Protein AF-A0A2V6BPD8-F1 (afdb_monomer)

Radius of gyration: 19.85 Å; Cα contacts (8 Å, |Δi|>4): 174; chains: 1; bounding box: 58×41×56 Å

Structure (mmCIF, N/CA/C/O backbone):
data_AF-A0A2V6BPD8-F1
#
_entry.id   AF-A0A2V6BPD8-F1
#
loop_
_atom_site.group_PDB
_atom_site.id
_atom_site.type_symbol
_atom_site.label_atom_id
_atom_site.label_alt_id
_atom_site.label_comp_id
_atom_site.label_asym_id
_atom_site.label_entity_id
_atom_site.label_seq_id
_atom_site.pdbx_PDB_ins_code
_atom_site.Cartn_x
_atom_site.Cartn_y
_atom_site.Cartn_z
_atom_site.occupancy
_atom_site.B_iso_or_equiv
_atom_site.auth_seq_id
_atom_site.auth_comp_id
_atom_site.auth_asym_id
_atom_site.auth_atom_id
_atom_site.pdbx_PDB_model_num
ATOM 1 N N . MET A 1 1 ? -6.128 -0.182 22.013 1.00 45.22 1 MET A N 1
ATOM 2 C CA . MET A 1 1 ? -4.988 -1.120 21.969 1.00 45.22 1 MET A CA 1
ATOM 3 C C . MET A 1 1 ? -5.072 -1.986 20.719 1.00 45.22 1 MET A C 1
ATOM 5 O O . MET A 1 1 ? -4.432 -1.595 19.762 1.00 45.22 1 MET A O 1
ATOM 9 N N . VAL A 1 2 ? -5.995 -2.956 20.616 1.00 52.62 2 VAL A N 1
ATOM 10 C CA . VAL A 1 2 ? -6.228 -3.883 19.467 1.00 52.62 2 VAL A CA 1
ATOM 11 C C . VAL A 1 2 ? -5.905 -3.366 18.044 1.00 52.62 2 VAL A C 1
ATOM 13 O O . VAL A 1 2 ? -5.361 -4.095 17.221 1.00 52.62 2 VAL A O 1
ATOM 16 N N . PHE A 1 3 ? -6.230 -2.113 17.712 1.00 65.56 3 PHE A N 1
ATOM 17 C CA . PHE A 1 3 ? -6.006 -1.572 16.367 1.00 65.56 3 PHE A CA 1
ATOM 18 C C . PHE A 1 3 ? -4.554 -1.255 16.020 1.00 65.56 3 PHE A C 1
ATOM 20 O O . PHE A 1 3 ? -4.239 -1.242 14.831 1.00 65.56 3 PHE A O 1
ATOM 27 N N . GLY A 1 4 ? -3.699 -0.935 16.992 1.00 78.00 4 GLY A N 1
ATOM 28 C CA . GLY A 1 4 ? -2.353 -0.439 16.701 1.00 78.00 4 GLY A CA 1
ATOM 29 C C . GLY A 1 4 ? -1.509 -1.509 16.016 1.00 78.00 4 GLY A C 1
ATOM 30 O O . GLY A 1 4 ? -1.031 -1.289 14.906 1.00 78.00 4 GLY A O 1
ATOM 31 N N . SER A 1 5 ? -1.454 -2.704 16.609 1.00 79.88 5 SER A N 1
ATOM 32 C CA . SER A 1 5 ? -0.703 -3.845 16.079 1.00 79.88 5 SER A CA 1
ATOM 33 C C . SER A 1 5 ? -1.156 -4.254 14.671 1.00 79.88 5 SER A C 1
ATOM 35 O O . SER A 1 5 ? -0.334 -4.363 13.762 1.00 79.88 5 SER A O 1
ATOM 37 N N . LEU A 1 6 ? -2.466 -4.403 14.448 1.00 82.94 6 LEU A N 1
ATOM 38 C CA . LEU A 1 6 ? -3.032 -4.752 13.139 1.00 82.94 6 LEU A CA 1
ATOM 39 C C . LEU A 1 6 ? -2.809 -3.652 12.091 1.00 82.94 6 LEU A C 1
ATOM 41 O O . LEU A 1 6 ? -2.519 -3.940 10.929 1.00 82.94 6 LEU A O 1
ATOM 45 N N . THR A 1 7 ? -2.910 -2.383 12.498 1.00 85.88 7 THR A N 1
ATOM 46 C CA . THR A 1 7 ? -2.633 -1.237 11.619 1.00 85.88 7 THR A CA 1
ATOM 47 C C . THR A 1 7 ? -1.169 -1.247 11.191 1.00 85.88 7 THR A C 1
ATOM 49 O O . THR A 1 7 ? -0.880 -1.093 10.007 1.00 85.88 7 THR A O 1
ATOM 52 N N . THR A 1 8 ? -0.2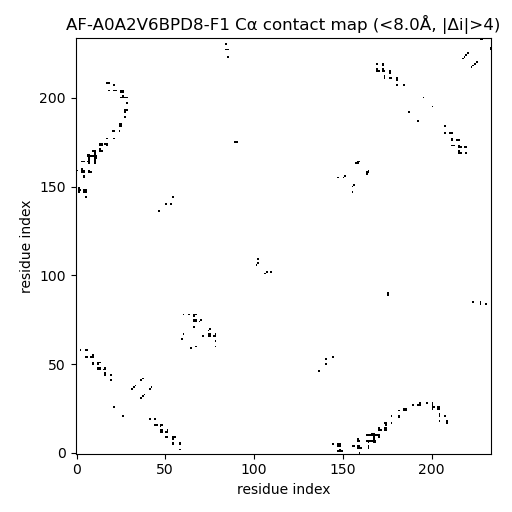45 -1.516 12.109 1.00 86.94 8 THR A N 1
ATOM 53 C CA . THR A 1 8 ? 1.180 -1.658 11.803 1.00 86.94 8 THR A CA 1
ATOM 54 C C . THR A 1 8 ? 1.473 -2.824 10.882 1.00 86.94 8 THR A C 1
ATOM 56 O O . THR A 1 8 ? 2.199 -2.635 9.910 1.00 86.94 8 THR A O 1
ATOM 59 N N . MET A 1 9 ? 0.885 -4.000 11.118 1.00 85.31 9 MET A N 1
ATOM 60 C CA . MET A 1 9 ? 1.081 -5.154 10.234 1.00 85.31 9 MET A CA 1
ATOM 61 C C . MET A 1 9 ? 0.646 -4.852 8.799 1.00 85.31 9 MET A C 1
ATOM 63 O O . MET A 1 9 ? 1.304 -5.280 7.851 1.00 85.31 9 MET A O 1
ATOM 67 N N . ARG A 1 10 ? -0.398 -4.035 8.625 1.00 88.38 10 ARG A N 1
ATOM 68 C CA . ARG A 1 10 ? -0.795 -3.526 7.309 1.00 88.38 10 ARG A CA 1
ATOM 69 C C . ARG A 1 10 ? 0.272 -2.603 6.705 1.00 88.38 10 ARG A C 1
ATOM 71 O O . ARG A 1 10 ? 0.559 -2.706 5.518 1.00 88.38 10 ARG A O 1
ATOM 78 N N . GLY A 1 11 ? 0.873 -1.723 7.506 1.00 87.94 11 GLY A N 1
ATOM 79 C CA . GLY A 1 11 ? 2.000 -0.879 7.084 1.00 87.94 11 GLY A CA 1
ATOM 80 C C . GLY A 1 11 ? 3.223 -1.683 6.651 1.00 87.94 11 GLY A C 1
ATOM 81 O O . GLY A 1 11 ? 3.789 -1.414 5.594 1.00 87.94 11 GLY A O 1
ATOM 82 N N . VAL A 1 12 ? 3.579 -2.712 7.421 1.00 88.94 12 VAL A N 1
ATOM 83 C CA . VAL A 1 12 ? 4.660 -3.650 7.088 1.00 88.94 12 VAL A CA 1
ATOM 84 C C . VAL A 1 12 ? 4.367 -4.359 5.767 1.00 88.94 12 VAL A C 1
ATOM 86 O O . VAL A 1 12 ? 5.226 -4.380 4.890 1.00 88.94 12 VAL A O 1
ATOM 89 N N . ALA A 1 13 ? 3.146 -4.870 5.582 1.00 86.69 13 ALA A N 1
ATOM 90 C CA . ALA A 1 13 ? 2.741 -5.516 4.336 1.00 86.69 13 ALA A CA 1
ATOM 91 C C . ALA A 1 13 ? 2.867 -4.568 3.129 1.00 86.69 13 ALA A C 1
ATOM 93 O O . ALA A 1 13 ? 3.489 -4.928 2.133 1.00 86.69 13 ALA A O 1
ATOM 94 N N . ALA A 1 14 ? 2.371 -3.329 3.236 1.00 87.69 14 ALA A N 1
ATOM 95 C CA . ALA A 1 14 ? 2.472 -2.334 2.164 1.00 87.69 14 ALA A CA 1
ATOM 96 C C . ALA A 1 14 ? 3.928 -1.986 1.803 1.00 87.69 14 ALA A C 1
ATOM 98 O O . ALA A 1 14 ? 4.264 -1.869 0.624 1.00 87.69 14 ALA A O 1
ATOM 99 N N . LEU A 1 15 ? 4.805 -1.851 2.804 1.00 88.88 15 LEU A N 1
ATOM 100 C CA . LEU A 1 15 ? 6.232 -1.608 2.582 1.00 88.88 15 LEU A CA 1
ATOM 101 C C . LEU A 1 15 ? 6.922 -2.792 1.904 1.00 88.88 15 LEU A C 1
ATOM 103 O O . LEU A 1 15 ? 7.731 -2.581 1.007 1.00 88.88 15 LEU A O 1
ATOM 107 N N . LEU A 1 16 ? 6.591 -4.025 2.292 1.00 85.31 16 LEU A N 1
ATOM 108 C CA . LEU A 1 16 ? 7.148 -5.226 1.667 1.00 85.31 16 LEU A CA 1
ATOM 109 C C . LEU A 1 16 ? 6.700 -5.369 0.209 1.00 85.31 16 LEU A C 1
ATOM 111 O O . LEU A 1 16 ? 7.515 -5.716 -0.646 1.00 85.31 16 LEU A O 1
ATOM 115 N N . VAL A 1 17 ? 5.444 -5.029 -0.099 1.00 83.88 17 VAL A N 1
ATOM 116 C CA . VAL A 1 17 ? 4.951 -4.955 -1.482 1.00 83.88 17 VAL A CA 1
ATOM 117 C C . VAL A 1 17 ? 5.743 -3.919 -2.282 1.00 83.88 17 VAL A C 1
ATOM 119 O O . VAL A 1 17 ? 6.266 -4.250 -3.348 1.00 83.88 17 VAL A O 1
ATOM 122 N N . ALA A 1 18 ? 5.886 -2.693 -1.764 1.00 85.25 18 ALA A N 1
ATOM 123 C CA . ALA A 1 18 ? 6.664 -1.643 -2.422 1.00 85.25 18 ALA A CA 1
ATOM 124 C C . ALA A 1 18 ? 8.125 -2.072 -2.640 1.00 85.25 18 ALA A C 1
ATOM 126 O O . ALA A 1 18 ? 8.669 -1.876 -3.727 1.00 85.25 18 ALA A O 1
ATOM 127 N N . PHE A 1 19 ? 8.726 -2.737 -1.651 1.00 85.12 19 PHE A N 1
ATOM 128 C CA . PHE A 1 19 ? 10.086 -3.263 -1.719 1.00 85.12 19 PHE A CA 1
ATOM 129 C C . PHE A 1 19 ? 10.284 -4.267 -2.838 1.00 85.12 19 PHE A C 1
ATOM 131 O O . PHE A 1 19 ? 11.204 -4.118 -3.646 1.00 85.12 19 PHE A O 1
ATOM 138 N N . LEU A 1 20 ? 9.409 -5.268 -2.910 1.00 78.50 20 LEU A N 1
ATOM 139 C CA . LEU A 1 20 ? 9.483 -6.318 -3.918 1.00 78.50 20 LEU A CA 1
ATOM 140 C C . LEU A 1 20 ? 9.402 -5.751 -5.338 1.00 78.50 20 LEU A C 1
ATOM 142 O O . LEU A 1 20 ? 10.168 -6.182 -6.203 1.00 78.50 20 LEU A O 1
ATOM 146 N N . HIS A 1 21 ? 8.540 -4.757 -5.559 1.00 79.88 21 HIS A N 1
ATOM 147 C CA . HIS A 1 21 ? 8.414 -4.109 -6.859 1.00 79.88 21 HIS A CA 1
ATOM 148 C C . HIS A 1 21 ? 9.599 -3.179 -7.166 1.00 79.88 21 HIS A C 1
ATOM 150 O O . HIS A 1 21 ? 10.146 -3.227 -8.270 1.00 79.88 21 HIS A O 1
ATOM 156 N N . LEU A 1 22 ? 10.025 -2.342 -6.208 1.00 78.12 22 LEU A N 1
ATOM 157 C CA . LEU A 1 22 ? 11.117 -1.375 -6.405 1.00 78.12 22 LEU A CA 1
ATOM 158 C C . LEU A 1 22 ? 12.447 -2.074 -6.644 1.00 78.12 22 LEU A C 1
ATOM 160 O O . LEU A 1 22 ? 13.210 -1.634 -7.501 1.00 78.12 22 LEU A O 1
ATOM 164 N N . ARG A 1 23 ? 12.695 -3.203 -5.973 1.00 73.94 23 ARG A N 1
ATOM 165 C CA . ARG A 1 23 ? 13.876 -4.038 -6.210 1.00 73.94 23 ARG A CA 1
ATOM 166 C C . ARG A 1 23 ? 14.031 -4.374 -7.691 1.00 73.94 23 ARG A C 1
ATOM 168 O O . ARG A 1 23 ? 15.088 -4.107 -8.249 1.00 73.94 23 ARG A O 1
ATOM 175 N N . TYR A 1 24 ? 12.969 -4.878 -8.324 1.00 67.88 24 TYR A N 1
ATOM 176 C CA . TYR A 1 24 ? 13.011 -5.349 -9.712 1.00 67.88 24 TYR A CA 1
ATOM 177 C C . TYR A 1 24 ? 13.390 -4.247 -10.717 1.00 67.88 24 TYR A C 1
ATOM 179 O O . TYR A 1 24 ? 13.973 -4.522 -11.761 1.00 67.88 24 TYR A O 1
ATOM 187 N N . ARG A 1 25 ? 13.065 -2.980 -10.420 1.00 68.69 25 ARG A N 1
ATOM 188 C CA . ARG A 1 25 ? 13.322 -1.840 -11.320 1.00 68.69 25 ARG A CA 1
ATOM 189 C C . ARG A 1 25 ? 14.575 -1.036 -10.960 1.00 68.69 25 ARG A C 1
ATOM 191 O O . ARG A 1 25 ? 15.215 -0.467 -11.850 1.00 68.69 25 ARG A O 1
ATOM 198 N N . VAL A 1 26 ? 14.920 -0.962 -9.676 1.00 65.69 26 VAL A N 1
ATOM 199 C CA . VAL A 1 26 ? 16.016 -0.129 -9.155 1.00 65.69 26 VAL A CA 1
ATOM 200 C C . VAL A 1 26 ? 17.328 -0.912 -9.097 1.00 65.69 26 VAL A C 1
ATOM 202 O O . VAL A 1 26 ? 18.361 -0.401 -9.526 1.00 65.69 26 VAL A O 1
ATOM 205 N N . ILE A 1 27 ? 17.289 -2.164 -8.637 1.00 64.12 27 ILE A N 1
ATOM 206 C CA . ILE A 1 27 ? 18.461 -3.036 -8.521 1.00 64.12 27 ILE A CA 1
ATOM 207 C C . ILE A 1 27 ? 18.547 -3.877 -9.795 1.00 64.12 27 ILE A C 1
ATOM 209 O O . ILE A 1 27 ? 18.158 -5.034 -9.829 1.00 64.12 27 ILE A O 1
ATOM 213 N N . GLY A 1 28 ? 19.056 -3.298 -10.881 1.00 54.66 28 GLY A N 1
ATOM 214 C CA . GLY A 1 28 ? 19.367 -4.045 -12.107 1.00 54.66 28 GLY A CA 1
ATOM 215 C C . GLY A 1 28 ? 20.594 -4.960 -11.968 1.00 54.66 28 GLY A C 1
ATOM 216 O O . GLY A 1 28 ? 21.426 -4.971 -12.870 1.00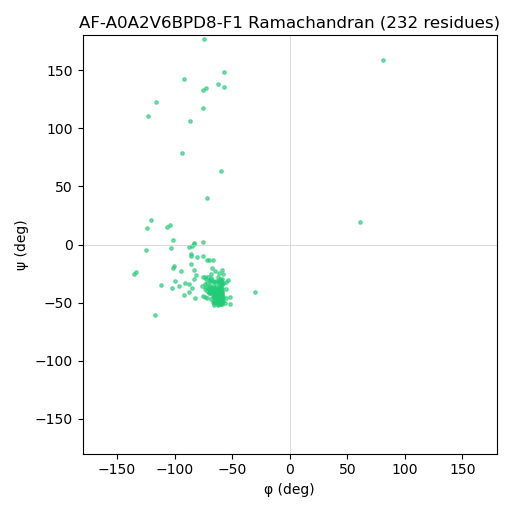 54.66 28 GLY A O 1
ATOM 217 N N . VAL A 1 29 ? 20.772 -5.651 -10.831 1.00 52.22 29 VAL A N 1
ATOM 218 C CA . VAL A 1 29 ? 22.019 -6.353 -10.475 1.00 52.22 29 VAL A CA 1
ATOM 219 C C . VAL A 1 29 ? 21.756 -7.847 -10.203 1.00 52.22 29 VAL A C 1
ATOM 221 O O . VAL A 1 29 ? 21.177 -8.180 -9.167 1.00 52.22 29 VAL A O 1
ATOM 224 N N . PRO A 1 30 ? 22.224 -8.765 -11.073 1.00 51.97 30 PRO A N 1
ATOM 225 C CA . PRO A 1 30 ? 21.941 -10.202 -10.975 1.00 51.97 30 PRO A CA 1
ATOM 226 C C . PRO A 1 30 ? 22.393 -10.865 -9.661 1.00 51.97 30 PRO A C 1
ATOM 228 O O . PRO A 1 30 ? 21.693 -11.718 -9.128 1.00 51.97 30 PRO A O 1
ATOM 231 N N . LEU A 1 31 ? 23.541 -10.467 -9.096 1.00 50.38 31 LEU A N 1
ATOM 232 C CA . LEU A 1 31 ? 24.141 -11.132 -7.925 1.00 50.38 31 LEU A CA 1
ATOM 233 C C . LEU A 1 31 ? 23.332 -10.969 -6.625 1.00 50.38 31 LEU A C 1
ATOM 235 O O . LEU A 1 31 ? 23.245 -11.910 -5.838 1.00 50.38 31 LEU A O 1
ATOM 239 N N . PHE A 1 32 ? 22.713 -9.804 -6.402 1.00 50.66 32 PHE A N 1
ATOM 240 C CA . PHE A 1 32 ? 21.854 -9.575 -5.231 1.00 50.66 32 PHE A CA 1
ATOM 241 C C . PHE A 1 32 ? 20.508 -10.305 -5.366 1.00 50.66 32 PHE A C 1
ATOM 243 O O . PHE A 1 32 ? 19.974 -10.827 -4.384 1.00 50.66 32 PHE A O 1
ATOM 250 N N . ASP A 1 33 ? 19.996 -10.402 -6.597 1.00 53.31 33 ASP A N 1
ATOM 251 C CA . ASP A 1 33 ? 18.778 -11.143 -6.916 1.00 53.31 33 ASP A CA 1
ATOM 252 C C . ASP A 1 33 ? 18.954 -12.664 -6.778 1.00 53.31 33 ASP A C 1
ATOM 254 O O . ASP A 1 33 ? 18.028 -13.331 -6.310 1.00 53.31 33 ASP A O 1
ATOM 258 N N . LEU A 1 34 ? 20.134 -13.208 -7.100 1.00 52.78 34 LEU A N 1
ATOM 259 C CA . LEU A 1 34 ? 20.389 -14.653 -7.107 1.00 52.78 34 LEU A CA 1
ATOM 260 C C . LEU A 1 34 ? 20.463 -15.304 -5.712 1.00 52.78 34 LEU A C 1
ATOM 262 O O . LEU A 1 34 ? 19.949 -16.408 -5.550 1.00 52.78 34 LEU A O 1
ATOM 266 N N . TYR A 1 35 ? 21.083 -14.673 -4.702 1.00 49.22 35 TYR A N 1
ATOM 267 C CA . TYR A 1 35 ? 21.478 -15.411 -3.482 1.00 49.22 35 TYR A CA 1
ATOM 268 C C . TYR A 1 35 ? 20.567 -15.214 -2.255 1.00 49.22 35 TYR A C 1
ATOM 270 O O . TYR A 1 35 ? 20.321 -16.167 -1.521 1.00 49.22 35 TYR A O 1
ATOM 278 N N . ILE A 1 36 ? 20.028 -14.010 -2.012 1.00 49.50 36 ILE A N 1
ATOM 279 C CA . ILE A 1 36 ? 19.243 -13.728 -0.786 1.00 49.50 36 ILE A CA 1
ATOM 280 C C . ILE A 1 36 ? 17.729 -13.863 -1.023 1.00 49.50 36 ILE A C 1
ATOM 282 O O . ILE A 1 36 ? 17.001 -14.330 -0.145 1.00 49.50 36 ILE A O 1
ATOM 286 N N . PHE A 1 37 ? 17.237 -13.490 -2.212 1.00 49.53 37 PHE A N 1
ATOM 287 C CA . PHE A 1 37 ? 15.797 -13.328 -2.449 1.00 49.53 37 PHE A CA 1
ATOM 288 C C . PHE A 1 37 ? 15.172 -14.357 -3.396 1.00 49.53 37 PHE A C 1
ATOM 290 O O . PHE A 1 37 ? 14.047 -14.773 -3.106 1.00 49.53 37 PHE A O 1
ATOM 297 N N . GLN A 1 38 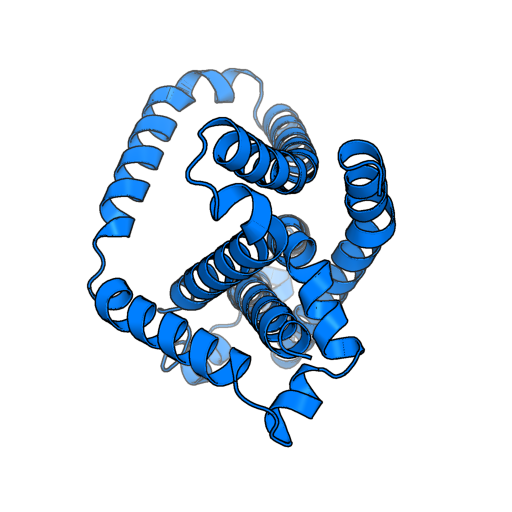? 15.856 -14.841 -4.445 1.00 50.31 38 GLN A N 1
ATOM 298 C CA . GLN A 1 38 ? 15.316 -15.929 -5.282 1.00 50.31 38 GLN A CA 1
ATOM 299 C C . GLN A 1 38 ? 15.044 -17.220 -4.491 1.00 50.31 38 GLN A C 1
ATOM 301 O O . GLN A 1 38 ? 14.066 -17.908 -4.770 1.00 50.31 38 GLN A O 1
ATOM 306 N N . PHE A 1 39 ? 15.823 -17.499 -3.442 1.00 45.41 39 PHE A N 1
ATOM 307 C CA . PHE A 1 39 ? 15.684 -18.730 -2.659 1.00 45.41 39 PHE A CA 1
ATOM 308 C C . PHE A 1 39 ? 14.605 -18.705 -1.559 1.00 45.41 39 PHE A C 1
ATOM 310 O O . PHE A 1 39 ? 14.175 -19.777 -1.136 1.00 45.41 39 PHE A O 1
ATOM 317 N N . ARG A 1 40 ? 14.154 -17.540 -1.053 1.00 50.78 40 ARG A N 1
ATOM 318 C CA . ARG A 1 40 ? 13.261 -17.495 0.139 1.00 50.78 40 ARG A CA 1
ATOM 319 C C . ARG A 1 40 ? 12.049 -16.557 0.066 1.00 50.78 40 ARG A C 1
ATOM 321 O O . ARG A 1 40 ? 11.063 -16.838 0.739 1.00 50.78 40 ARG A O 1
ATOM 328 N N . PHE A 1 41 ? 12.077 -15.486 -0.734 1.00 49.94 41 PHE A N 1
ATOM 329 C CA . PHE A 1 41 ? 11.016 -14.455 -0.729 1.00 49.94 41 PHE A CA 1
ATOM 330 C C . PHE A 1 41 ? 10.516 -14.033 -2.126 1.00 49.94 41 PHE A C 1
ATOM 332 O O . PHE A 1 41 ? 9.389 -13.561 -2.252 1.00 49.94 41 PHE A O 1
ATOM 339 N N . GLY A 1 42 ? 11.317 -14.208 -3.183 1.00 50.94 42 GLY A N 1
ATOM 340 C CA . GLY A 1 42 ? 11.119 -13.564 -4.488 1.00 50.94 42 GLY A CA 1
ATOM 341 C C . GLY A 1 42 ? 9.917 -14.049 -5.303 1.00 50.94 42 GLY A C 1
ATOM 342 O O . GLY A 1 42 ? 9.247 -13.225 -5.915 1.00 50.94 42 GLY A O 1
ATOM 343 N N . ASN A 1 43 ? 9.589 -15.345 -5.269 1.00 56.12 43 ASN A N 1
ATOM 344 C CA . ASN A 1 43 ? 8.467 -15.902 -6.048 1.00 56.12 43 ASN A CA 1
ATOM 345 C C . ASN A 1 43 ? 7.109 -15.832 -5.335 1.00 56.12 43 ASN A C 1
ATOM 347 O O . ASN A 1 43 ? 6.101 -16.247 -5.897 1.00 56.12 43 ASN A O 1
ATOM 351 N N . ARG A 1 44 ? 7.062 -15.335 -4.093 1.00 67.19 44 ARG A N 1
ATOM 352 C CA . ARG A 1 44 ? 5.845 -15.319 -3.261 1.00 67.19 44 ARG A CA 1
ATOM 353 C C . ARG A 1 44 ? 5.423 -13.914 -2.844 1.00 67.19 44 ARG A C 1
ATOM 355 O O . ARG A 1 44 ? 4.704 -13.746 -1.866 1.00 67.19 44 ARG A O 1
ATOM 362 N N . GLY A 1 45 ? 5.877 -12.897 -3.577 1.00 64.44 45 GLY A N 1
ATOM 363 C CA . GLY A 1 45 ? 5.565 -11.501 -3.276 1.00 64.44 45 GLY A CA 1
ATOM 364 C C . GLY A 1 45 ? 4.066 -11.183 -3.247 1.00 64.44 45 GLY A C 1
ATOM 365 O O . GLY A 1 45 ? 3.661 -10.281 -2.518 1.00 64.44 45 GLY A O 1
ATOM 366 N N . TYR A 1 46 ? 3.253 -11.962 -3.969 1.00 71.06 46 TYR A N 1
ATOM 367 C CA . TYR A 1 46 ? 1.794 -11.846 -3.980 1.00 71.06 46 TYR A CA 1
ATOM 368 C C . TYR A 1 46 ? 1.163 -12.093 -2.599 1.00 71.06 46 TYR A C 1
ATOM 370 O O . TYR A 1 46 ? 0.260 -11.357 -2.225 1.00 71.06 46 TYR A O 1
ATOM 378 N N . LEU A 1 47 ? 1.726 -12.979 -1.764 1.00 74.62 47 LEU A N 1
ATOM 379 C CA . LEU A 1 47 ? 1.189 -13.251 -0.421 1.00 74.62 47 LEU A CA 1
ATOM 380 C C . LEU A 1 47 ? 1.167 -11.998 0.471 1.00 74.62 47 LEU A C 1
ATOM 382 O O . LEU A 1 47 ? 0.290 -11.846 1.316 1.00 74.62 47 LEU A O 1
ATOM 386 N N . TRP A 1 48 ? 2.115 -11.071 0.287 1.00 79.38 48 TRP A N 1
ATOM 387 C CA . TRP A 1 48 ? 2.127 -9.797 1.020 1.00 79.38 48 TRP A CA 1
ATOM 388 C C . TRP A 1 48 ? 1.036 -8.835 0.542 1.00 79.38 48 TRP A C 1
ATOM 390 O O . TRP A 1 48 ? 0.533 -8.041 1.340 1.00 79.38 48 TRP A O 1
ATOM 400 N N . VAL A 1 49 ? 0.652 -8.925 -0.733 1.00 78.31 49 VAL A N 1
ATOM 401 C CA . VAL A 1 49 ? -0.482 -8.193 -1.308 1.00 78.31 49 VAL A CA 1
ATOM 402 C C . V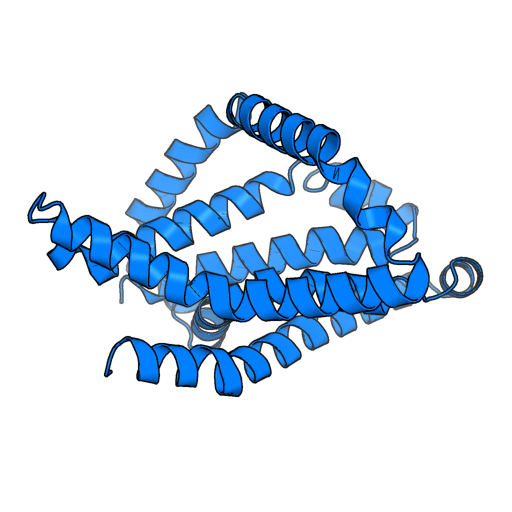AL A 1 49 ? -1.786 -8.738 -0.724 1.00 78.31 49 VAL A C 1
ATOM 404 O O . VAL A 1 49 ? -2.593 -7.963 -0.207 1.00 78.31 49 VAL A O 1
ATOM 407 N N . ASP A 1 50 ? -1.947 -10.062 -0.690 1.00 78.56 50 ASP A N 1
ATOM 408 C CA . ASP A 1 50 ? -3.127 -10.713 -0.109 1.00 78.56 50 ASP A CA 1
ATOM 409 C C . ASP A 1 50 ? -3.254 -10.392 1.381 1.00 78.56 50 ASP A C 1
ATOM 411 O O . ASP A 1 50 ? -4.314 -9.985 1.858 1.00 78.56 50 ASP A O 1
ATOM 415 N N . PHE A 1 51 ? -2.142 -10.457 2.118 1.00 79.88 51 PHE A N 1
ATOM 416 C CA . PHE A 1 51 ? -2.104 -10.094 3.532 1.00 79.88 51 PHE A CA 1
ATOM 417 C C . PHE A 1 51 ? -2.519 -8.641 3.782 1.00 79.88 51 PHE A C 1
ATOM 419 O O . PHE A 1 51 ? -3.304 -8.355 4.692 1.00 79.88 51 PHE A O 1
ATOM 426 N N . PHE A 1 52 ? -2.014 -7.716 2.959 1.00 84.31 52 PHE A N 1
ATOM 427 C CA . PHE A 1 52 ? -2.377 -6.305 3.020 1.00 84.31 52 PHE A CA 1
ATOM 428 C C . PHE A 1 52 ? -3.885 -6.102 2.809 1.00 84.31 52 PHE A C 1
ATOM 430 O O . PHE A 1 52 ? -4.514 -5.342 3.558 1.00 84.31 52 PHE A O 1
ATOM 437 N N . PHE A 1 53 ? -4.482 -6.796 1.836 1.00 80.94 53 PHE A N 1
ATOM 438 C CA . PHE A 1 53 ? -5.914 -6.703 1.556 1.00 80.94 53 PHE A CA 1
ATOM 439 C C . PHE A 1 53 ? -6.780 -7.342 2.645 1.00 80.94 53 PHE A C 1
ATOM 441 O O . PHE A 1 53 ? -7.772 -6.726 3.047 1.00 80.94 53 PHE A O 1
ATOM 448 N N . ILE A 1 54 ? -6.388 -8.499 3.189 1.00 81.38 54 ILE A N 1
ATOM 449 C CA . ILE A 1 54 ? -7.092 -9.159 4.301 1.00 81.38 54 ILE A CA 1
ATOM 450 C C . ILE A 1 54 ? -7.122 -8.236 5.530 1.00 81.38 54 ILE A C 1
ATOM 452 O O . ILE A 1 54 ? -8.196 -7.968 6.075 1.00 81.38 54 ILE A O 1
ATOM 456 N N . LEU A 1 55 ? -5.974 -7.674 5.933 1.00 82.75 55 LEU A N 1
ATOM 457 C CA . LEU A 1 55 ? -5.896 -6.747 7.071 1.00 82.75 55 LEU A CA 1
ATOM 458 C C . LEU A 1 55 ? -6.696 -5.462 6.835 1.00 82.75 55 LEU A C 1
ATOM 460 O O . LEU A 1 55 ? -7.394 -4.982 7.730 1.00 82.75 55 LEU A O 1
ATOM 464 N N . SER A 1 56 ? -6.615 -4.900 5.628 1.00 81.19 56 SER A N 1
ATOM 465 C CA . SER A 1 56 ? -7.372 -3.700 5.261 1.00 81.19 56 SER A CA 1
ATOM 466 C C . SER A 1 56 ? -8.879 -3.943 5.306 1.00 81.19 56 SER A C 1
ATOM 468 O O . SER A 1 56 ? -9.613 -3.114 5.848 1.00 81.19 56 SER A O 1
ATOM 470 N N . GLY A 1 57 ? -9.331 -5.086 4.785 1.00 74.69 57 GLY A N 1
ATOM 471 C CA . GLY A 1 57 ? -10.725 -5.517 4.825 1.00 74.69 57 GLY A CA 1
ATOM 472 C C . GLY A 1 57 ? -11.223 -5.743 6.251 1.00 74.69 57 GLY A C 1
ATOM 473 O O . GLY A 1 57 ? -12.282 -5.222 6.602 1.00 74.69 57 GLY A O 1
ATOM 474 N N . PHE A 1 58 ? -10.439 -6.438 7.080 1.00 79.44 58 PHE A N 1
ATOM 475 C CA . PHE A 1 58 ? -10.764 -6.721 8.479 1.00 79.44 58 PHE A CA 1
ATOM 476 C C . PHE A 1 58 ? -10.883 -5.446 9.324 1.00 79.44 58 PHE A C 1
ATOM 478 O O . PHE A 1 58 ? -11.901 -5.235 9.979 1.00 79.44 58 PHE A O 1
ATOM 485 N N . ILE A 1 59 ? -9.884 -4.553 9.276 1.00 77.19 59 ILE A N 1
ATOM 486 C CA . ILE A 1 59 ? -9.897 -3.301 10.058 1.00 77.19 59 ILE A CA 1
ATOM 487 C C . ILE A 1 59 ? -11.101 -2.437 9.672 1.00 77.19 59 ILE A C 1
ATOM 489 O O . ILE A 1 59 ? -11.715 -1.812 10.538 1.00 77.19 59 ILE A O 1
ATOM 493 N N . LEU A 1 60 ? -11.442 -2.397 8.382 1.00 70.44 60 LEU A N 1
ATOM 494 C CA . LEU A 1 60 ? -12.608 -1.671 7.893 1.00 70.44 60 LEU A CA 1
ATOM 495 C C . LEU A 1 60 ? -13.905 -2.304 8.411 1.00 70.44 60 LEU A C 1
ATOM 497 O O . LEU A 1 60 ? -14.746 -1.599 8.961 1.00 70.44 60 LEU A O 1
ATOM 501 N N . ALA A 1 61 ? -14.055 -3.623 8.262 1.00 69.75 61 ALA A N 1
ATOM 502 C CA . ALA A 1 61 ? -15.245 -4.352 8.698 1.00 69.75 61 ALA A CA 1
ATOM 503 C C . ALA A 1 61 ? -15.475 -4.214 10.205 1.00 69.75 61 ALA A C 1
ATOM 505 O O . ALA A 1 61 ? -16.607 -4.037 10.630 1.00 69.75 61 ALA A O 1
ATOM 506 N N . TYR A 1 62 ? -14.406 -4.213 11.000 1.00 74.38 62 TYR A N 1
ATOM 507 C CA . TYR A 1 62 ? -14.491 -4.029 12.443 1.00 74.38 62 TYR A CA 1
ATOM 508 C C . TYR A 1 62 ? -14.844 -2.581 12.830 1.00 74.38 62 TYR A C 1
ATOM 510 O O . TYR A 1 62 ? -15.726 -2.364 13.655 1.00 74.38 62 TYR A O 1
ATOM 518 N N . ARG A 1 63 ? -14.204 -1.562 12.225 1.00 70.25 63 ARG A N 1
ATOM 519 C CA . ARG A 1 63 ? -14.495 -0.141 12.538 1.00 70.25 63 ARG A CA 1
ATOM 520 C C . ARG A 1 63 ? -15.904 0.287 12.141 1.00 70.25 63 ARG A C 1
ATOM 522 O O . ARG A 1 63 ? -16.478 1.153 12.791 1.00 70.25 63 ARG A O 1
ATOM 529 N N . TYR A 1 64 ? -16.436 -0.303 11.078 1.00 63.97 64 TYR A N 1
ATOM 530 C CA . TYR A 1 64 ? -17.792 -0.051 10.597 1.00 63.97 64 TYR A CA 1
ATOM 531 C C . TYR A 1 64 ? -18.745 -1.199 10.947 1.00 63.97 64 TYR A C 1
ATOM 533 O O . TYR A 1 64 ? -19.841 -1.294 10.399 1.00 63.97 64 TYR A O 1
ATOM 541 N N . GLY A 1 65 ? -18.335 -2.047 11.896 1.00 58.00 65 GLY A N 1
ATOM 542 C CA . GLY A 1 65 ? -19.035 -3.256 12.307 1.00 58.00 65 GLY A CA 1
ATOM 543 C C . GLY A 1 65 ? -20.420 -2.990 12.874 1.00 58.00 65 GLY A C 1
ATOM 544 O O . GLY A 1 65 ? -21.313 -3.770 12.592 1.00 58.00 65 GLY A O 1
ATOM 545 N N . ASP A 1 66 ? -20.659 -1.861 13.544 1.00 56.34 66 ASP A N 1
ATOM 546 C CA . ASP A 1 66 ? -22.008 -1.491 14.010 1.00 56.34 66 ASP A CA 1
ATOM 547 C C . ASP A 1 66 ? -23.004 -1.237 12.864 1.00 56.34 66 ASP A C 1
ATOM 549 O O . ASP A 1 66 ? -24.215 -1.369 13.048 1.00 56.34 66 ASP A O 1
ATOM 553 N N . ALA A 1 67 ? -22.515 -0.910 11.661 1.00 52.97 67 ALA A N 1
ATOM 554 C CA . ALA A 1 67 ? -23.345 -0.827 10.461 1.00 52.97 67 ALA A CA 1
ATOM 555 C C . ALA A 1 67 ? -23.598 -2.209 9.826 1.00 52.97 67 ALA A C 1
ATOM 557 O O . ALA A 1 67 ? -24.620 -2.387 9.170 1.00 52.97 67 ALA A O 1
ATOM 558 N N . CYS A 1 68 ? -22.696 -3.178 10.025 1.00 45.94 68 CYS A N 1
ATOM 559 C CA . CYS A 1 68 ? -22.805 -4.549 9.507 1.00 45.94 68 CYS A CA 1
ATOM 560 C C . CYS A 1 68 ? -23.440 -5.549 10.497 1.00 45.94 68 CYS A C 1
ATOM 562 O O . CYS A 1 68 ? -23.952 -6.577 10.062 1.00 45.94 68 CYS A O 1
ATOM 564 N N . SER A 1 69 ? -23.408 -5.276 11.807 1.00 53.69 69 SER A N 1
ATOM 565 C CA . SER A 1 69 ? -23.920 -6.146 12.882 1.00 53.69 69 SER A CA 1
ATOM 566 C C . SER A 1 69 ? -25.441 -6.254 12.851 1.00 53.69 69 SER A C 1
ATOM 568 O O . SER A 1 69 ? -26.017 -7.285 13.187 1.00 53.69 69 SER A O 1
ATOM 570 N N . LYS A 1 70 ? -26.097 -5.209 12.351 1.00 53.69 70 LYS A N 1
ATOM 571 C CA . LYS A 1 70 ? -27.446 -5.290 11.809 1.00 53.69 70 LYS A CA 1
ATOM 572 C C . LYS A 1 70 ? -27.263 -5.692 10.351 1.00 53.69 70 LYS A C 1
ATOM 574 O O . LYS A 1 70 ? -26.820 -4.850 9.580 1.00 53.69 70 LYS A O 1
ATOM 579 N N . LEU A 1 71 ? -27.566 -6.937 9.974 1.00 54.12 71 LEU A N 1
ATOM 580 C CA . LEU A 1 71 ? -27.596 -7.444 8.587 1.00 54.12 71 LEU A CA 1
ATOM 581 C C . LEU A 1 71 ? -28.609 -6.659 7.725 1.00 54.12 71 LEU A C 1
ATOM 583 O O . LEU A 1 71 ? -29.627 -7.176 7.280 1.00 54.12 71 LEU A O 1
ATOM 587 N N . ASN A 1 72 ? -28.378 -5.366 7.546 1.00 59.16 72 ASN A N 1
ATOM 588 C CA . ASN A 1 72 ? -29.282 -4.419 6.937 1.00 59.16 72 ASN A CA 1
ATOM 589 C C . ASN A 1 72 ? -28.598 -3.907 5.670 1.00 59.16 72 ASN A C 1
ATOM 591 O O . ASN A 1 72 ? -27.491 -3.368 5.726 1.00 59.16 72 ASN A O 1
ATOM 595 N N . LEU A 1 73 ? -29.253 -4.069 4.519 1.00 60.97 73 LEU A N 1
ATOM 596 C CA . LEU A 1 73 ? -28.700 -3.753 3.192 1.00 60.97 73 LEU A CA 1
ATOM 597 C C . LEU A 1 73 ? -28.157 -2.313 3.096 1.00 60.97 73 LEU A C 1
ATOM 599 O O . LEU A 1 73 ? -27.166 -2.062 2.413 1.00 60.97 73 LEU A O 1
ATOM 603 N N . ARG A 1 74 ? -28.747 -1.369 3.845 1.00 65.19 74 ARG A N 1
ATOM 604 C CA . ARG A 1 74 ? -28.261 0.019 3.953 1.00 65.19 74 ARG A CA 1
ATOM 605 C C . ARG A 1 74 ? -26.919 0.154 4.678 1.00 65.19 74 ARG A C 1
ATOM 607 O O . ARG A 1 74 ? -26.097 0.968 4.269 1.00 65.19 74 ARG A O 1
ATOM 614 N N . GLY A 1 75 ? -26.692 -0.621 5.736 1.00 60.06 75 GLY A N 1
ATOM 615 C CA . GLY A 1 75 ? -25.433 -0.609 6.484 1.00 60.06 75 GLY A CA 1
ATOM 616 C C . GLY A 1 75 ? -24.285 -1.203 5.671 1.00 60.06 75 GLY A C 1
ATOM 617 O O . GLY A 1 75 ? -23.202 -0.621 5.608 1.00 60.06 75 GLY A O 1
ATOM 618 N N . TYR A 1 76 ? -24.570 -2.279 4.931 1.00 60.16 76 TYR A N 1
ATOM 619 C CA . TYR A 1 76 ? -23.649 -2.840 3.944 1.00 60.16 76 TYR A CA 1
ATOM 620 C C . TYR A 1 76 ? -23.335 -1.846 2.811 1.00 60.16 76 TYR A C 1
ATOM 622 O O . TYR A 1 76 ? -22.172 -1.653 2.462 1.00 60.16 76 TYR A O 1
ATOM 630 N N . GLY A 1 77 ? -24.345 -1.142 2.283 1.00 61.38 77 GLY A N 1
ATOM 631 C CA . GLY A 1 77 ? -24.146 -0.096 1.273 1.00 61.38 77 GLY A CA 1
ATOM 632 C C . GLY A 1 77 ? -23.255 1.049 1.765 1.00 61.38 77 GLY A C 1
ATOM 633 O O . GLY A 1 77 ? -22.338 1.467 1.061 1.00 61.38 77 GLY A O 1
ATOM 634 N N . HIS A 1 78 ? -23.453 1.507 3.003 1.00 64.81 78 HIS A N 1
ATOM 635 C CA . HIS A 1 78 ? -22.604 2.524 3.629 1.00 64.81 78 HIS A CA 1
ATOM 636 C C . HIS A 1 78 ? -21.156 2.040 3.833 1.00 64.81 78 HIS A C 1
ATOM 638 O O . HIS A 1 78 ? -20.206 2.787 3.591 1.00 64.81 78 HIS A O 1
ATOM 644 N N . PHE A 1 79 ? -20.971 0.771 4.208 1.00 56.84 79 PHE A N 1
ATOM 645 C CA . PHE A 1 79 ? -19.655 0.139 4.309 1.00 56.84 79 PHE A CA 1
ATOM 646 C C . PHE A 1 79 ? -18.919 0.089 2.960 1.00 56.84 79 PHE A C 1
ATOM 648 O O . PHE A 1 79 ? -17.746 0.465 2.871 1.00 56.84 79 PHE A O 1
ATOM 655 N N . VAL A 1 80 ? -19.609 -0.332 1.895 1.00 62.88 80 VAL A N 1
ATOM 656 C CA . VAL A 1 80 ? -19.057 -0.333 0.532 1.00 62.88 80 VAL A CA 1
ATOM 657 C C . VAL A 1 80 ? -18.737 1.096 0.085 1.00 62.88 80 VAL A C 1
ATOM 659 O O . VAL A 1 80 ? -17.661 1.332 -0.463 1.00 62.88 80 VAL A O 1
ATOM 662 N N . TRP A 1 81 ? -19.605 2.067 0.389 1.00 62.25 81 TRP A N 1
ATOM 663 C CA . TRP A 1 81 ? -19.400 3.474 0.042 1.00 62.25 81 TRP A CA 1
ATOM 664 C C . TRP A 1 81 ? -18.145 4.068 0.681 1.00 62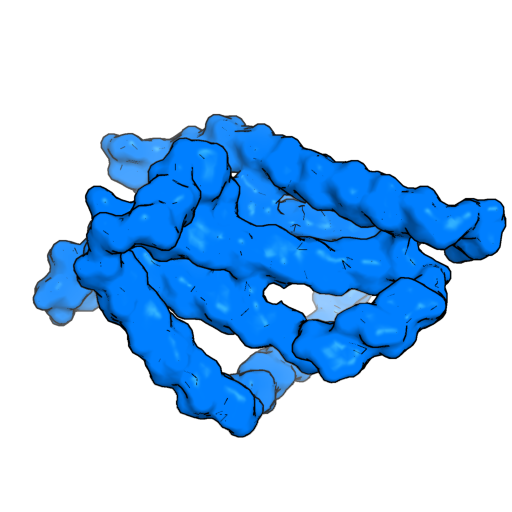.25 81 TRP A C 1
ATOM 666 O O . TRP A 1 81 ? -17.379 4.740 0.004 1.00 62.25 81 TRP A O 1
ATOM 676 N N . GLN A 1 82 ? -17.863 3.777 1.950 1.00 60.19 82 GLN A N 1
ATOM 677 C CA . GLN A 1 82 ? -16.632 4.249 2.593 1.00 60.19 82 GLN A CA 1
ATOM 678 C C . GLN A 1 82 ? -15.373 3.598 2.021 1.00 60.19 82 GLN A C 1
ATOM 680 O O . GLN A 1 82 ? -14.309 4.219 1.974 1.00 60.19 82 GLN A O 1
ATOM 685 N N . ARG A 1 83 ? -15.490 2.357 1.543 1.00 62.25 83 ARG A N 1
ATOM 686 C CA . ARG A 1 83 ? -14.413 1.676 0.827 1.00 62.25 83 ARG A CA 1
ATOM 687 C C . ARG A 1 83 ? -14.147 2.360 -0.519 1.00 62.25 83 ARG A C 1
ATOM 689 O O . ARG A 1 83 ? -12.996 2.658 -0.826 1.00 62.25 83 ARG A O 1
ATOM 696 N N . VAL A 1 84 ? -15.199 2.688 -1.271 1.00 61.66 84 VAL A N 1
ATOM 697 C CA . VAL A 1 84 ? -15.116 3.459 -2.524 1.00 61.66 84 VAL A CA 1
ATOM 698 C C . VAL A 1 84 ? -14.550 4.856 -2.263 1.00 61.66 84 VAL A C 1
ATOM 700 O O . VAL A 1 84 ? -13.563 5.224 -2.883 1.00 61.66 84 VAL A O 1
ATOM 703 N N . ALA A 1 85 ? -15.079 5.587 -1.284 1.00 65.38 85 ALA A N 1
ATOM 704 C CA . ALA A 1 85 ? -14.647 6.932 -0.904 1.00 65.38 85 ALA A CA 1
ATOM 705 C C . ALA A 1 85 ? -13.171 7.010 -0.495 1.00 65.38 85 ALA A C 1
ATOM 707 O O . ALA A 1 85 ? -12.536 8.042 -0.683 1.00 65.38 85 ALA A O 1
ATOM 708 N N . ARG A 1 86 ? -12.611 5.928 0.054 1.00 57.50 86 ARG A N 1
ATOM 709 C CA . ARG A 1 86 ? -11.191 5.859 0.403 1.00 57.50 86 ARG A CA 1
ATOM 710 C C . ARG A 1 86 ? -10.306 5.438 -0.774 1.00 57.50 86 ARG A C 1
ATOM 712 O O . ARG A 1 86 ? -9.203 5.955 -0.910 1.00 57.50 86 ARG A O 1
ATOM 719 N N . ILE A 1 87 ? -10.777 4.516 -1.617 1.00 59.75 87 ILE A N 1
ATOM 720 C CA . ILE A 1 87 ? -9.998 3.942 -2.728 1.00 59.75 87 ILE A CA 1
ATOM 721 C C . ILE A 1 87 ? -10.013 4.851 -3.964 1.00 59.75 87 ILE A C 1
ATOM 723 O O . ILE A 1 87 ? -8.973 5.081 -4.583 1.00 59.75 87 ILE A O 1
ATOM 727 N N . TRP A 1 88 ? -11.184 5.361 -4.338 1.00 59.84 88 TRP A N 1
ATOM 728 C CA . TRP A 1 88 ? -11.409 6.025 -5.619 1.00 59.84 88 TRP A CA 1
ATOM 729 C C . TRP A 1 88 ? -10.738 7.386 -5.780 1.00 59.84 88 TRP A C 1
ATOM 731 O O . TRP A 1 88 ? -10.244 7.612 -6.876 1.00 59.84 88 TRP A O 1
ATOM 741 N N . PRO A 1 89 ? -10.633 8.283 -4.780 1.00 70.69 89 PRO A N 1
ATOM 742 C CA . PRO A 1 89 ? -10.038 9.599 -5.021 1.00 70.69 89 PRO A CA 1
ATOM 743 C C . PRO A 1 89 ? -8.599 9.498 -5.533 1.00 70.69 89 PRO A C 1
ATOM 745 O O . PRO A 1 89 ? -8.243 10.114 -6.534 1.00 70.69 89 PRO A O 1
ATOM 748 N N . LEU A 1 90 ? -7.786 8.649 -4.897 1.00 63.00 90 LEU A N 1
ATOM 749 C CA . LEU A 1 90 ? -6.396 8.450 -5.301 1.00 63.00 90 LEU A CA 1
ATOM 750 C C . LEU A 1 90 ? -6.278 7.588 -6.570 1.00 63.00 90 LEU A C 1
ATOM 752 O O . LEU A 1 90 ? -5.424 7.866 -7.412 1.00 63.00 90 LEU A O 1
ATOM 756 N N . ASN A 1 91 ? -7.151 6.589 -6.754 1.00 60.31 91 ASN A N 1
ATOM 757 C CA . ASN A 1 91 ? -7.188 5.801 -7.993 1.00 60.31 91 ASN A CA 1
ATOM 758 C C . ASN A 1 91 ? -7.575 6.656 -9.204 1.00 60.31 91 ASN A C 1
ATOM 760 O O . ASN A 1 91 ? -6.935 6.562 -10.240 1.00 60.31 91 ASN A O 1
ATOM 764 N N . VAL A 1 92 ? -8.559 7.544 -9.075 1.00 69.69 92 VAL A N 1
ATOM 765 C CA . VAL A 1 92 ? -8.964 8.459 -10.148 1.00 69.69 92 VAL A CA 1
ATOM 766 C C . VAL A 1 92 ? -7.810 9.386 -10.510 1.00 69.69 92 VAL A C 1
ATOM 768 O O . VAL A 1 92 ? -7.483 9.506 -11.684 1.00 69.69 92 VAL A O 1
ATOM 771 N N . VAL A 1 93 ? -7.133 9.984 -9.526 1.00 70.69 93 VAL A N 1
ATOM 772 C CA . VAL A 1 93 ? -5.976 10.855 -9.791 1.00 70.69 93 VAL A CA 1
ATOM 773 C C . VAL A 1 93 ? -4.852 10.093 -10.500 1.00 70.69 93 VAL A C 1
ATOM 775 O O . VAL A 1 93 ? -4.335 10.563 -11.509 1.00 70.69 93 VAL A O 1
ATOM 778 N N . THR A 1 94 ? -4.487 8.905 -10.014 1.00 61.91 94 THR A N 1
ATOM 779 C CA . THR A 1 94 ? -3.401 8.106 -10.612 1.00 61.91 94 THR A CA 1
ATOM 780 C C . THR A 1 94 ? -3.752 7.588 -12.007 1.00 61.91 94 THR A C 1
ATOM 782 O O . THR A 1 94 ? -2.910 7.650 -12.902 1.00 61.91 94 THR A O 1
ATOM 785 N N . VAL A 1 95 ? -4.995 7.158 -12.231 1.00 64.44 95 VAL A N 1
ATOM 786 C CA . VAL A 1 95 ? -5.494 6.740 -13.548 1.00 64.44 95 VAL A CA 1
ATOM 787 C C . VAL A 1 95 ? -5.546 7.918 -14.516 1.00 64.44 95 VAL A C 1
ATOM 789 O O . VAL A 1 95 ? -5.113 7.772 -15.652 1.00 64.44 95 VAL A O 1
ATOM 792 N N . LEU A 1 96 ? -5.996 9.101 -14.089 1.00 70.44 96 LEU A N 1
ATOM 793 C CA . LEU A 1 96 ? -5.991 10.298 -14.936 1.00 70.44 96 LEU A CA 1
ATOM 794 C C . LEU A 1 96 ? -4.568 10.693 -15.340 1.00 70.44 96 LEU A C 1
ATOM 796 O O . LEU A 1 96 ? -4.321 10.948 -16.516 1.00 70.44 96 LEU A O 1
ATOM 800 N N . ILE A 1 97 ? -3.619 10.674 -14.399 1.00 73.75 97 ILE A N 1
ATOM 801 C CA . ILE A 1 97 ? -2.198 10.912 -14.692 1.00 73.75 97 ILE A CA 1
ATOM 802 C C . ILE A 1 97 ? -1.682 9.878 -15.704 1.00 73.75 97 ILE A C 1
ATOM 804 O O . ILE A 1 97 ? -1.035 10.250 -16.684 1.00 73.75 97 ILE A O 1
ATOM 808 N N . ALA A 1 98 ? -2.001 8.596 -15.507 1.00 64.56 98 ALA A N 1
ATOM 809 C CA . ALA A 1 98 ? -1.602 7.528 -16.417 1.00 64.56 98 ALA A CA 1
ATOM 810 C C . ALA A 1 98 ? -2.216 7.692 -17.818 1.00 64.56 98 ALA A C 1
ATOM 812 O O . ALA A 1 98 ? -1.504 7.552 -18.806 1.00 64.56 98 ALA A O 1
ATOM 813 N N . ILE A 1 99 ? -3.502 8.040 -17.922 1.00 64.31 99 ILE A N 1
ATOM 814 C CA . ILE A 1 99 ? -4.200 8.269 -19.197 1.00 64.31 99 ILE A CA 1
ATOM 815 C C . ILE A 1 99 ? -3.609 9.474 -19.929 1.00 64.31 99 ILE A C 1
ATOM 817 O O . ILE A 1 99 ? -3.351 9.387 -21.126 1.00 64.31 99 ILE A O 1
ATOM 821 N N . ILE A 1 100 ? -3.350 10.582 -19.232 1.00 76.88 100 ILE A N 1
ATOM 822 C CA . ILE A 1 100 ? -2.738 11.781 -19.823 1.00 76.88 100 ILE A CA 1
ATOM 823 C C . ILE A 1 100 ? -1.326 11.463 -20.328 1.00 76.88 100 ILE A C 1
ATOM 825 O O . ILE A 1 100 ? -0.964 11.836 -21.445 1.00 76.88 100 ILE A O 1
ATOM 829 N N . TYR A 1 101 ? -0.534 10.725 -19.548 1.00 75.50 101 TYR A N 1
ATOM 830 C CA . TYR A 1 101 ? 0.800 10.284 -19.952 1.00 75.50 101 TYR A CA 1
ATOM 831 C C . TYR A 1 101 ? 0.767 9.334 -21.161 1.00 75.50 101 TYR A C 1
ATOM 833 O O . TYR A 1 101 ? 1.500 9.521 -22.128 1.00 75.50 101 TYR A O 1
ATOM 841 N N . LEU A 1 102 ? -0.099 8.320 -21.140 1.00 62.62 102 LEU A N 1
ATOM 842 C CA . LEU A 1 102 ? -0.201 7.343 -22.225 1.00 62.62 102 LEU A CA 1
ATOM 843 C C . LEU A 1 102 ? -0.781 7.972 -23.496 1.00 62.62 102 LEU A C 1
ATOM 845 O O . LEU A 1 102 ? -0.274 7.722 -24.586 1.00 62.62 102 LEU A O 1
ATOM 849 N N . GLY A 1 103 ? -1.789 8.832 -23.360 1.00 66.69 103 GLY A N 1
ATOM 850 C CA . GLY A 1 103 ? -2.399 9.560 -24.469 1.00 66.69 103 GLY A CA 1
ATOM 851 C C . GLY A 1 103 ? -1.440 10.560 -25.114 1.00 66.69 103 GLY A C 1
ATOM 852 O O . GLY A 1 103 ? -1.382 10.632 -26.340 1.00 66.69 103 GLY A O 1
ATOM 853 N N . SER A 1 104 ? -0.635 11.270 -24.315 1.00 74.75 104 SER A N 1
ATOM 854 C CA . SER A 1 104 ? 0.402 12.176 -24.838 1.00 74.75 104 SER A CA 1
ATOM 855 C C . SER A 1 104 ? 1.558 11.440 -25.519 1.00 74.75 104 SER A C 1
ATOM 857 O O . SER A 1 104 ? 2.127 11.966 -26.471 1.00 74.75 104 SER A O 1
ATOM 859 N N . LYS A 1 105 ? 1.888 10.220 -25.077 1.00 69.31 105 LYS A N 1
ATOM 860 C CA . LYS A 1 105 ? 3.005 9.433 -25.622 1.00 69.31 105 LYS A CA 1
ATOM 861 C C . LYS A 1 105 ? 2.633 8.561 -26.828 1.00 69.31 105 LYS A C 1
ATOM 863 O O . LYS A 1 105 ? 3.476 8.366 -27.699 1.00 69.31 105 LYS A O 1
ATOM 868 N N . TYR A 1 106 ? 1.410 8.027 -26.882 1.00 70.25 106 TYR A N 1
ATOM 869 C CA . TYR A 1 106 ? 1.006 7.004 -27.863 1.00 70.25 106 TYR A CA 1
ATOM 870 C C . TYR A 1 106 ? -0.239 7.361 -28.700 1.00 70.25 106 TYR A C 1
ATOM 872 O O . TYR A 1 106 ? -0.571 6.623 -29.627 1.00 70.25 106 TYR A O 1
ATOM 880 N N . GLY A 1 107 ? -0.906 8.491 -28.428 1.00 66.31 107 GLY A N 1
ATOM 881 C CA . GLY A 1 107 ? -2.063 8.977 -29.191 1.00 66.31 107 GLY A CA 1
ATOM 882 C C . GLY A 1 107 ? -3.409 8.323 -28.827 1.00 66.31 107 GLY A C 1
ATOM 883 O O . GLY A 1 107 ? -3.482 7.223 -28.281 1.00 66.31 107 GLY A O 1
ATOM 884 N N . ALA A 1 108 ? -4.515 9.007 -29.147 1.00 60.12 108 ALA A N 1
ATOM 885 C CA . ALA A 1 108 ? -5.883 8.636 -28.741 1.00 60.12 108 ALA A CA 1
ATOM 886 C C . ALA A 1 108 ? -6.420 7.327 -29.363 1.00 60.12 108 ALA A C 1
ATOM 888 O O . ALA A 1 108 ? -7.425 6.780 -28.911 1.00 60.12 108 ALA A O 1
ATOM 889 N N . SER A 1 109 ? -5.750 6.800 -30.390 1.00 58.91 109 SER A N 1
ATOM 890 C CA . SER A 1 109 ? -6.101 5.548 -31.069 1.00 58.91 109 SER A CA 1
ATOM 891 C C . SER A 1 109 ? -5.747 4.284 -30.267 1.00 58.91 109 SER A C 1
ATOM 893 O O . SER A 1 109 ? -6.215 3.202 -30.631 1.00 58.91 109 SER A O 1
ATOM 895 N N . TYR A 1 110 ? -4.989 4.409 -29.169 1.00 57.88 110 TYR A N 1
ATOM 896 C CA . TYR A 1 110 ? -4.604 3.301 -28.282 1.00 57.88 110 TYR A CA 1
ATOM 897 C C . TYR A 1 110 ? -5.777 2.796 -27.409 1.00 57.88 110 TYR A C 1
ATOM 899 O O . TYR A 1 110 ? -5.943 1.591 -27.254 1.00 57.88 110 TYR A O 1
ATOM 907 N N . LEU A 1 111 ? -6.666 3.691 -26.948 1.00 55.59 111 LEU A N 1
ATOM 908 C CA . LEU A 1 111 ? -7.790 3.381 -26.036 1.00 55.59 111 LEU A CA 1
ATOM 909 C C . LEU A 1 111 ? -8.937 2.558 -26.666 1.00 55.59 111 LEU A C 1
ATOM 911 O O . LEU A 1 111 ? -9.817 2.063 -25.965 1.00 55.59 111 LEU A O 1
ATOM 915 N N . ARG A 1 112 ? -8.985 2.422 -28.000 1.00 56.78 112 ARG A N 1
ATOM 916 C CA . ARG A 1 112 ? -10.116 1.786 -28.711 1.00 56.78 112 ARG A CA 1
ATOM 917 C C . ARG A 1 112 ? -10.004 0.254 -28.805 1.00 56.78 112 ARG A C 1
ATOM 919 O O . ARG A 1 112 ? -10.950 -0.390 -29.246 1.00 56.78 112 ARG A O 1
ATOM 926 N N . ARG A 1 113 ? -8.867 -0.343 -28.417 1.00 54.78 113 ARG A N 1
ATOM 927 C CA . ARG A 1 113 ? -8.609 -1.801 -28.504 1.00 54.78 113 ARG A CA 1
ATOM 928 C C . ARG A 1 113 ? -8.773 -2.558 -27.169 1.0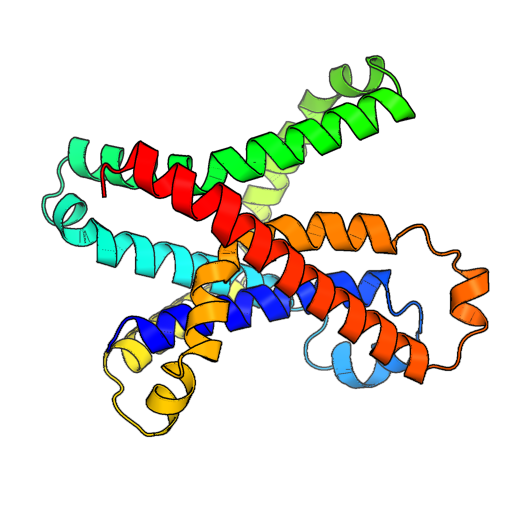0 54.78 113 ARG A C 1
ATOM 930 O O . ARG A 1 113 ? -8.585 -3.772 -27.137 1.00 54.78 113 ARG A O 1
ATOM 937 N N . ASP A 1 114 ? -9.195 -1.885 -26.097 1.00 58.09 114 ASP A N 1
ATOM 938 C CA . ASP A 1 114 ? -9.094 -2.387 -24.713 1.00 58.09 114 ASP A CA 1
ATOM 939 C C . ASP A 1 114 ? -10.206 -3.347 -24.241 1.00 58.09 114 ASP A C 1
ATOM 941 O O . ASP A 1 114 ? -10.148 -3.852 -23.122 1.00 58.09 114 ASP A O 1
ATOM 945 N N . ALA A 1 115 ? -11.190 -3.690 -25.079 1.00 51.12 115 ALA A N 1
ATOM 946 C CA . ALA A 1 115 ? -12.250 -4.634 -24.693 1.00 51.12 115 ALA A CA 1
ATOM 947 C C . ALA A 1 115 ? -11.730 -6.073 -24.493 1.00 51.12 115 ALA A C 1
ATOM 949 O O . ALA A 1 115 ? -12.132 -6.771 -23.563 1.00 51.12 115 ALA A O 1
ATOM 950 N N . ILE A 1 116 ? -10.787 -6.503 -25.338 1.00 54.50 116 ILE A N 1
ATOM 951 C CA . ILE A 1 116 ? -10.152 -7.826 -25.236 1.00 54.50 116 IL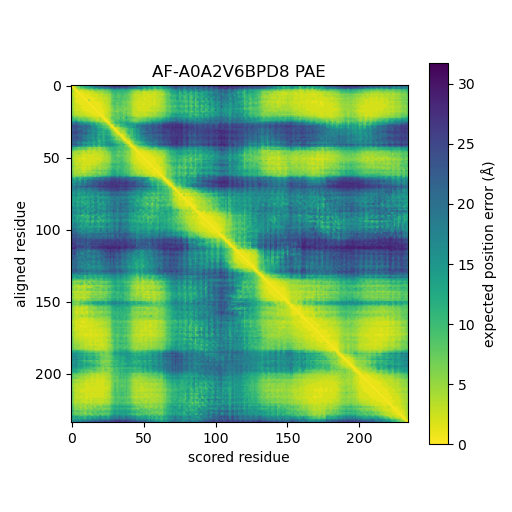E A CA 1
ATOM 952 C C . ILE A 1 116 ? -9.173 -7.848 -24.054 1.00 54.50 116 ILE A C 1
ATOM 954 O O . ILE A 1 116 ? -9.131 -8.825 -23.311 1.00 54.50 116 ILE A O 1
ATOM 958 N N . ALA A 1 117 ? -8.446 -6.750 -23.820 1.00 52.44 117 ALA A N 1
ATOM 959 C CA . ALA A 1 117 ? -7.570 -6.603 -22.660 1.00 52.44 117 ALA A CA 1
ATOM 960 C C . ALA A 1 117 ? -8.357 -6.646 -21.338 1.00 52.44 117 ALA A C 1
ATOM 962 O O . ALA A 1 117 ? -7.928 -7.315 -20.401 1.00 52.44 117 ALA A O 1
ATOM 963 N N . ALA A 1 118 ? -9.536 -6.017 -21.279 1.00 50.94 118 ALA A N 1
ATOM 964 C CA . ALA A 1 118 ? -10.426 -6.069 -20.121 1.00 50.94 118 ALA A CA 1
ATOM 965 C C . ALA A 1 118 ? -10.994 -7.480 -19.872 1.00 50.94 118 ALA A C 1
ATOM 967 O O . ALA A 1 118 ? -11.011 -7.941 -18.733 1.00 50.94 118 ALA A O 1
ATOM 968 N N . ALA A 1 119 ? -11.397 -8.204 -20.924 1.00 51.50 119 ALA A N 1
ATOM 969 C CA . ALA A 1 119 ? -11.869 -9.586 -20.803 1.00 51.50 119 ALA A CA 1
ATOM 970 C C . ALA A 1 119 ? -10.753 -10.546 -20.345 1.00 51.50 119 ALA A C 1
ATOM 972 O O . ALA A 1 119 ? -10.975 -11.386 -19.473 1.00 51.50 119 ALA A O 1
ATOM 973 N N . ILE A 1 120 ? -9.536 -10.378 -20.877 1.00 51.75 120 ILE A N 1
ATOM 974 C CA . ILE A 1 120 ? -8.346 -11.125 -20.447 1.00 51.75 120 ILE A CA 1
ATOM 975 C C . ILE A 1 120 ? -7.992 -10.779 -18.995 1.00 51.75 120 ILE A C 1
ATOM 977 O O . ILE A 1 120 ? -7.696 -11.677 -18.213 1.00 51.75 120 ILE A O 1
ATOM 981 N N . PHE A 1 121 ? -8.085 -9.509 -18.597 1.00 51.16 121 PHE A N 1
ATOM 982 C CA . PHE A 1 121 ? -7.875 -9.072 -17.216 1.00 51.16 121 PHE A CA 1
ATOM 983 C C . PHE A 1 121 ? -8.869 -9.730 -16.245 1.00 51.16 121 PHE A C 1
ATOM 985 O O . PHE A 1 121 ? -8.458 -10.261 -15.213 1.00 51.16 121 PHE A O 1
ATOM 992 N N . CYS A 1 122 ? -10.157 -9.782 -16.599 1.00 48.28 122 CYS A N 1
ATOM 993 C CA . CYS A 1 122 ? -11.173 -10.491 -15.817 1.00 48.28 122 CYS A CA 1
ATOM 994 C C 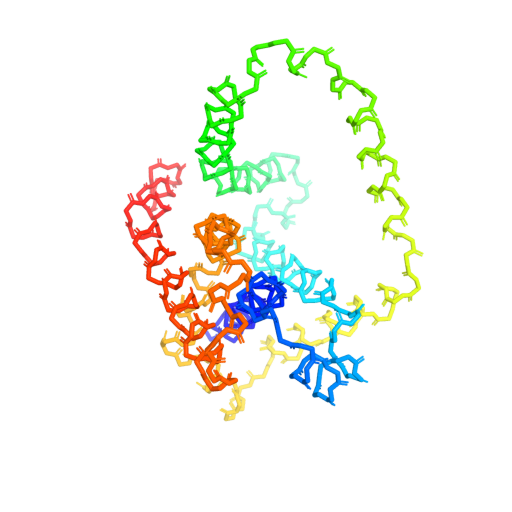. CYS A 1 122 ? -10.903 -12.004 -15.740 1.00 48.28 122 CYS A C 1
ATOM 996 O O . CYS A 1 122 ? -11.039 -12.589 -14.669 1.00 48.28 122 CYS A O 1
ATOM 998 N N . ALA A 1 123 ? -10.478 -12.637 -16.838 1.00 51.28 123 ALA A N 1
ATOM 999 C CA . ALA A 1 123 ? -10.141 -14.061 -16.858 1.00 51.28 123 ALA A CA 1
ATOM 1000 C C . ALA A 1 123 ? -8.902 -14.383 -16.001 1.00 51.28 123 ALA A C 1
ATOM 1002 O O . ALA A 1 123 ? -8.915 -15.353 -15.245 1.00 51.28 123 ALA A O 1
ATOM 1003 N N . ILE A 1 124 ? -7.863 -13.541 -16.052 1.00 50.81 124 ILE A N 1
ATOM 1004 C CA . ILE A 1 124 ? -6.676 -13.646 -15.190 1.00 50.81 124 ILE A CA 1
ATOM 1005 C C . ILE A 1 124 ? -7.084 -13.531 -13.718 1.00 50.81 124 ILE A C 1
ATOM 1007 O O . ILE A 1 124 ? -6.644 -14.337 -12.905 1.00 50.81 124 ILE A O 1
ATOM 1011 N N . PHE A 1 125 ? -7.967 -12.588 -13.378 1.00 47.66 125 PHE A N 1
ATOM 1012 C CA . PHE A 1 125 ? -8.462 -12.407 -12.011 1.00 47.66 125 PHE A CA 1
ATOM 1013 C C . PHE A 1 125 ? -9.189 -13.657 -11.478 1.00 47.66 125 PHE A C 1
ATOM 1015 O O . PHE A 1 125 ? -8.956 -14.079 -10.345 1.00 47.66 125 PHE A O 1
ATOM 1022 N N . VAL A 1 126 ? -10.006 -14.308 -12.316 1.00 49.59 126 VAL A N 1
ATOM 1023 C CA . VAL A 1 126 ? -10.685 -15.570 -11.972 1.00 49.59 126 VAL A CA 1
ATOM 1024 C C . VAL A 1 126 ? -9.677 -16.699 -11.754 1.00 49.59 126 VAL A C 1
ATOM 1026 O O . VAL A 1 126 ? -9.784 -17.412 -10.763 1.00 49.59 126 VAL A O 1
ATOM 1029 N N . VAL A 1 127 ? -8.668 -16.838 -12.619 1.00 50.69 127 VAL A N 1
ATOM 1030 C CA . VAL A 1 127 ? -7.630 -17.882 -12.495 1.00 50.69 127 VAL A CA 1
ATOM 1031 C C . VAL A 1 127 ? -6.746 -17.670 -11.260 1.00 50.69 127 VAL A C 1
ATOM 1033 O O . VAL A 1 127 ? -6.420 -18.636 -10.573 1.00 50.69 127 VAL A O 1
ATOM 1036 N N . PHE A 1 128 ? -6.414 -16.420 -10.926 1.00 47.19 128 PHE A N 1
ATOM 1037 C CA . PHE A 1 128 ? -5.653 -16.080 -9.718 1.00 47.19 128 PHE A CA 1
ATOM 1038 C C . PHE A 1 128 ? -6.371 -16.473 -8.422 1.00 47.19 128 PHE A C 1
ATOM 1040 O O . PHE A 1 128 ? -5.710 -16.725 -7.425 1.00 47.19 128 PHE A O 1
ATOM 1047 N N . THR A 1 129 ? -7.701 -16.590 -8.437 1.00 49.81 129 THR A N 1
ATOM 1048 C CA . THR A 1 129 ? -8.492 -16.931 -7.242 1.00 49.81 129 THR A CA 1
ATOM 1049 C C . THR A 1 129 ? -8.326 -18.404 -6.810 1.00 49.81 129 THR A C 1
ATOM 1051 O O . THR A 1 129 ? -8.716 -18.766 -5.704 1.00 49.81 129 THR A O 1
ATOM 1054 N N . TYR A 1 130 ? -7.744 -19.269 -7.654 1.00 46.44 130 TYR A N 1
ATOM 1055 C CA . TYR A 1 130 ? -7.683 -20.724 -7.431 1.00 46.44 130 TYR A CA 1
ATOM 1056 C C . TYR A 1 130 ? -6.299 -21.261 -7.031 1.00 46.44 130 TYR A C 1
ATOM 1058 O O . TYR A 1 130 ? -6.070 -22.472 -7.108 1.00 46.44 130 TYR A O 1
ATOM 1066 N N . THR A 1 131 ? -5.344 -20.418 -6.621 1.00 49.72 131 THR A N 1
ATOM 1067 C CA . THR A 1 131 ? -4.012 -20.935 -6.272 1.00 49.72 131 THR A CA 1
ATOM 1068 C C . THR A 1 131 ? -4.024 -21.696 -4.938 1.00 49.72 131 THR A C 1
ATOM 1070 O O . THR A 1 131 ? -4.574 -21.246 -3.936 1.00 49.72 131 THR A O 1
ATOM 1073 N N . THR A 1 132 ? -3.383 -22.872 -4.892 1.00 52.53 132 THR A N 1
ATOM 1074 C CA . THR A 1 132 ? -3.337 -23.753 -3.703 1.00 52.53 132 THR A CA 1
ATOM 1075 C C . THR A 1 132 ? -2.724 -23.076 -2.468 1.00 52.53 132 THR A C 1
ATOM 1077 O O . THR A 1 132 ? -2.966 -23.499 -1.339 1.00 52.53 132 THR A O 1
ATOM 1080 N N . TYR A 1 133 ? -1.919 -22.026 -2.659 1.00 56.22 133 TYR A N 1
ATOM 1081 C CA . TYR A 1 133 ? -1.273 -21.294 -1.570 1.00 56.22 133 TYR A CA 1
ATOM 1082 C C . TYR A 1 133 ? -2.258 -20.439 -0.766 1.00 56.22 133 TYR A C 1
ATOM 1084 O O . TYR A 1 133 ? -2.115 -20.355 0.457 1.00 56.22 133 TYR A O 1
ATOM 1092 N N . ASP A 1 134 ? -3.295 -19.898 -1.409 1.00 57.75 134 ASP A N 1
ATOM 1093 C CA . ASP A 1 134 ? -4.308 -19.064 -0.753 1.00 57.75 134 ASP A CA 1
ATOM 1094 C C . ASP A 1 134 ? -5.126 -19.872 0.261 1.00 57.75 134 ASP A C 1
ATOM 1096 O O . ASP A 1 134 ? -5.476 -19.371 1.331 1.00 57.75 134 ASP A O 1
ATOM 1100 N N . PHE A 1 135 ? -5.328 -21.166 -0.014 1.00 60.31 135 PHE A N 1
ATOM 1101 C CA . PHE A 1 135 ? -6.066 -22.079 0.861 1.00 60.31 135 PHE A CA 1
ATOM 1102 C C . PHE A 1 135 ? -5.431 -22.225 2.253 1.00 60.31 135 PHE A C 1
ATOM 1104 O O . PHE A 1 135 ? -6.143 -22.288 3.253 1.00 60.31 135 PHE A O 1
ATOM 1111 N N . TYR A 1 136 ? -4.097 -22.240 2.341 1.00 64.25 136 TYR A N 1
ATOM 1112 C CA . TYR A 1 136 ? -3.378 -22.320 3.620 1.00 64.25 136 TYR A CA 1
ATOM 1113 C C . TYR A 1 136 ? -3.066 -20.942 4.202 1.00 64.25 136 TYR A C 1
ATOM 1115 O O . TYR A 1 136 ? -3.037 -20.767 5.422 1.00 64.25 136 TYR A O 1
ATOM 1123 N N . PHE A 1 137 ? -2.825 -19.954 3.339 1.00 65.62 137 PHE A N 1
ATOM 1124 C CA . PHE A 1 137 ? -2.446 -18.616 3.764 1.00 65.62 137 PHE A CA 1
ATOM 1125 C C . PHE A 1 137 ? -3.596 -17.879 4.454 1.00 65.62 137 PHE A C 1
ATOM 1127 O O . PHE A 1 137 ? -3.384 -17.254 5.494 1.00 65.62 137 PHE A O 1
ATOM 1134 N N . VAL A 1 138 ? -4.820 -17.989 3.929 1.00 66.69 138 VAL A N 1
ATOM 1135 C CA . VAL A 1 138 ? -5.990 -17.281 4.468 1.00 66.69 138 VAL A CA 1
ATOM 1136 C C . VAL A 1 138 ? -6.303 -17.686 5.921 1.00 66.69 138 VAL A C 1
ATOM 1138 O O . VAL A 1 138 ? -6.420 -16.785 6.757 1.00 66.69 138 VAL A O 1
ATOM 1141 N N . PRO A 1 139 ? -6.363 -18.983 6.297 1.00 67.44 139 PRO A N 1
ATOM 1142 C CA . PRO A 1 139 ? -6.541 -19.389 7.694 1.00 67.44 139 PRO A CA 1
ATOM 1143 C C . PRO A 1 139 ? -5.414 -18.918 8.618 1.00 67.44 139 PRO A C 1
ATOM 1145 O O . PRO A 1 139 ? -5.678 -18.510 9.748 1.00 67.44 139 PRO A O 1
ATOM 1148 N N . LEU A 1 140 ? -4.162 -18.928 8.148 1.00 67.94 140 LEU A N 1
ATOM 1149 C CA . LEU A 1 140 ? -3.017 -18.453 8.930 1.00 67.94 140 LEU A CA 1
ATOM 1150 C C . LEU A 1 140 ? -3.061 -16.937 9.144 1.00 67.94 140 LEU A C 1
ATOM 1152 O O . LEU A 1 140 ? -2.811 -16.467 10.254 1.00 67.94 140 LEU A O 1
ATOM 1156 N N . ALA A 1 141 ? -3.424 -16.169 8.115 1.00 67.88 141 ALA A N 1
ATOM 1157 C CA . ALA A 1 141 ? -3.635 -14.731 8.223 1.00 67.88 141 ALA A CA 1
ATOM 1158 C C . ALA A 1 141 ? -4.786 -14.412 9.190 1.00 67.88 141 ALA A C 1
ATOM 1160 O O . ALA A 1 141 ? -4.640 -13.537 10.044 1.00 67.88 141 ALA A O 1
ATOM 1161 N N . ALA A 1 142 ? -5.896 -15.154 9.117 1.00 68.19 142 ALA A N 1
ATOM 1162 C CA . ALA A 1 142 ? -7.016 -15.024 10.048 1.00 68.19 142 ALA A CA 1
ATOM 1163 C C . ALA A 1 142 ? -6.613 -15.368 11.493 1.00 68.19 142 ALA A C 1
ATOM 1165 O O . ALA A 1 142 ? -6.928 -14.617 12.417 1.00 68.19 142 ALA A O 1
ATOM 1166 N N . GLY A 1 143 ? -5.859 -16.454 11.689 1.00 67.38 143 GLY A N 1
ATOM 1167 C CA . GLY A 1 143 ? -5.314 -16.844 12.989 1.00 67.38 143 GLY A CA 1
ATOM 1168 C C . GLY A 1 143 ? -4.377 -15.782 13.565 1.00 67.38 143 GLY A C 1
ATOM 1169 O O . GLY A 1 143 ? -4.516 -15.402 14.724 1.00 67.38 143 GLY A O 1
ATOM 1170 N N . LEU A 1 144 ? -3.485 -15.221 12.745 1.00 73.81 144 LEU A N 1
ATOM 1171 C CA . LEU A 1 144 ? -2.598 -14.130 13.149 1.00 73.81 144 LEU A CA 1
ATOM 1172 C C . LEU A 1 144 ? -3.382 -12.873 13.547 1.00 73.81 144 LEU A C 1
ATOM 1174 O O . LEU A 1 144 ? -3.049 -12.244 14.551 1.00 73.81 144 LEU A O 1
ATOM 1178 N N . ILE A 1 145 ? -4.429 -12.518 12.797 1.00 74.38 145 ILE A N 1
ATOM 1179 C CA . ILE A 1 145 ? -5.322 -11.404 13.142 1.00 74.38 145 ILE A CA 1
ATOM 1180 C C . ILE A 1 145 ? -5.969 -11.643 14.505 1.00 74.38 145 ILE A C 1
ATOM 1182 O O . ILE A 1 145 ? -5.939 -10.750 15.351 1.00 74.38 145 ILE A O 1
ATOM 1186 N N . LEU A 1 146 ? -6.500 -12.845 14.745 1.00 71.12 146 LEU A N 1
ATOM 1187 C CA . LEU A 1 146 ? -7.116 -13.206 16.019 1.00 71.12 146 LEU A CA 1
ATOM 1188 C C . LEU A 1 146 ? -6.101 -13.134 17.167 1.00 71.12 146 LEU A C 1
ATOM 1190 O O . LEU A 1 146 ? -6.356 -12.464 18.167 1.00 71.12 146 LEU A O 1
ATOM 1194 N N . CYS A 1 147 ? -4.923 -13.736 17.007 1.00 68.50 147 CYS A N 1
ATOM 1195 C CA . CYS A 1 147 ? -3.861 -13.690 18.008 1.00 68.50 147 CYS A CA 1
ATOM 1196 C C . CYS A 1 147 ? -3.442 -12.251 18.324 1.00 68.50 147 CYS A C 1
ATOM 1198 O O . CYS A 1 147 ? -3.393 -11.877 19.491 1.00 68.50 147 CYS A O 1
ATOM 1200 N N . LEU A 1 148 ? -3.189 -11.420 17.308 1.00 73.00 148 LEU A N 1
ATOM 1201 C CA . LEU A 1 148 ? -2.804 -10.018 17.503 1.00 73.00 148 LEU A CA 1
ATOM 1202 C C . LEU A 1 148 ? -3.935 -9.161 18.068 1.00 73.00 148 LEU A C 1
ATOM 1204 O O . LEU A 1 148 ? -3.651 -8.159 18.723 1.00 73.00 148 LEU A O 1
ATOM 1208 N N . SER A 1 149 ? -5.192 -9.550 17.842 1.00 71.19 149 SER A N 1
ATOM 1209 C CA . SER A 1 149 ? -6.339 -8.861 18.428 1.00 71.19 149 SER A CA 1
ATOM 1210 C C . SER A 1 149 ? -6.466 -9.095 19.936 1.00 71.19 149 SER A C 1
ATOM 1212 O O . SER A 1 149 ? -6.957 -8.225 20.653 1.00 71.19 149 SER A O 1
ATOM 1214 N N . LEU A 1 150 ? -5.983 -10.245 20.416 1.00 67.38 150 LEU A N 1
ATOM 1215 C CA . LEU A 1 150 ? -6.028 -10.652 21.822 1.00 67.38 150 LEU A CA 1
ATOM 1216 C C . LEU A 1 150 ? -4.692 -10.424 22.552 1.00 67.38 150 LEU A C 1
ATOM 1218 O O . LEU A 1 150 ? -4.656 -10.382 23.781 1.00 67.38 150 LEU A O 1
ATOM 1222 N N . ALA A 1 151 ? -3.587 -10.274 21.820 1.00 68.19 151 ALA A N 1
ATOM 1223 C CA . ALA A 1 151 ? -2.246 -10.188 22.387 1.00 68.19 151 ALA A CA 1
ATOM 1224 C C . ALA A 1 151 ? -1.945 -8.826 23.039 1.00 68.19 151 ALA A C 1
ATOM 1226 O O . ALA A 1 151 ? -2.121 -7.764 22.445 1.00 68.19 151 ALA A O 1
ATOM 1227 N N . GLN A 1 152 ? -1.380 -8.869 24.249 1.00 70.12 152 GLN A N 1
ATOM 1228 C CA . GLN A 1 152 ? -0.987 -7.687 25.042 1.00 70.12 152 GLN A CA 1
ATOM 1229 C C . GLN A 1 152 ? 0.505 -7.705 25.447 1.00 70.12 152 GLN A C 1
ATOM 1231 O O . GLN A 1 152 ? 0.942 -6.985 26.347 1.00 70.12 152 GLN A O 1
ATOM 1236 N N . GLY A 1 153 ? 1.293 -8.572 24.807 1.00 72.56 153 GLY A N 1
ATOM 1237 C CA . GLY A 1 153 ? 2.695 -8.818 25.143 1.00 72.56 153 GLY A CA 1
ATOM 1238 C C . GLY A 1 153 ? 3.674 -7.711 24.711 1.00 72.56 153 GLY A C 1
ATOM 1239 O O . GLY A 1 153 ? 3.311 -6.751 24.035 1.00 72.56 153 GLY A O 1
ATOM 1240 N N . PRO A 1 154 ? 4.969 -7.845 25.047 1.00 68.81 154 PRO A N 1
ATOM 1241 C CA . PRO A 1 154 ? 6.000 -6.872 24.666 1.00 68.81 154 PRO A CA 1
ATOM 1242 C C . PRO A 1 154 ? 6.130 -6.708 23.143 1.00 68.81 154 PRO A C 1
ATOM 1244 O O . PRO A 1 154 ? 6.365 -5.604 22.660 1.00 68.81 154 PRO A O 1
ATOM 1247 N N . PHE A 1 155 ? 5.902 -7.782 22.382 1.00 72.31 155 PHE A N 1
ATOM 1248 C CA . PHE A 1 155 ? 5.876 -7.740 20.921 1.00 72.31 155 PHE A CA 1
ATOM 1249 C C . PHE A 1 155 ? 4.779 -6.811 20.379 1.00 72.31 155 PHE A C 1
ATOM 1251 O O . PHE A 1 155 ? 5.040 -6.011 19.482 1.00 72.31 155 PHE A O 1
ATOM 1258 N N . THR A 1 156 ? 3.569 -6.843 20.951 1.00 73.38 156 THR A N 1
ATOM 1259 C CA . THR A 1 156 ? 2.501 -5.940 20.506 1.00 73.38 156 THR A CA 1
ATOM 1260 C C . THR A 1 156 ? 2.786 -4.495 20.883 1.00 73.38 156 THR A C 1
ATOM 1262 O O . THR A 1 156 ? 2.470 -3.619 20.090 1.00 73.38 156 THR A O 1
ATOM 1265 N N . ARG A 1 157 ? 3.489 -4.221 21.991 1.00 75.12 157 ARG A N 1
ATOM 1266 C CA . ARG A 1 157 ? 3.921 -2.849 22.331 1.00 75.12 157 ARG A CA 1
ATOM 1267 C C . ARG A 1 157 ? 4.856 -2.240 21.288 1.00 75.12 157 ARG A C 1
ATOM 1269 O O . ARG A 1 157 ? 4.758 -1.049 21.013 1.00 75.12 157 ARG A O 1
ATOM 1276 N N . VAL A 1 158 ? 5.748 -3.044 20.704 1.00 77.25 158 VAL A N 1
ATOM 1277 C CA . VAL A 1 158 ? 6.622 -2.588 19.609 1.00 77.25 158 VAL A CA 1
ATOM 1278 C C . VAL A 1 158 ? 5.792 -2.253 18.373 1.00 77.25 158 VAL A C 1
ATOM 1280 O O . VAL A 1 158 ? 5.999 -1.206 17.763 1.00 77.25 158 VAL A O 1
ATOM 1283 N N . LEU A 1 159 ? 4.821 -3.101 18.026 1.00 79.38 159 LEU A N 1
ATOM 1284 C CA . LEU A 1 159 ? 3.924 -2.828 16.902 1.00 79.38 159 LEU A CA 1
ATOM 1285 C C . LEU A 1 159 ? 3.047 -1.597 17.164 1.00 79.38 159 LEU A C 1
ATOM 1287 O O . LEU A 1 159 ? 2.837 -0.790 16.275 1.00 79.38 159 LEU A O 1
ATOM 1291 N N . GLU A 1 160 ? 2.590 -1.392 18.394 1.00 85.44 160 GLU A N 1
ATOM 1292 C CA . GLU A 1 160 ? 1.792 -0.228 18.787 1.00 85.44 160 GLU A CA 1
ATOM 1293 C C . GLU A 1 160 ? 2.614 1.066 18.938 1.00 85.44 160 GLU A C 1
ATOM 1295 O O . GLU A 1 160 ? 2.065 2.122 19.270 1.00 85.44 160 GLU A O 1
ATOM 1300 N N . TRP A 1 161 ? 3.922 1.029 18.667 1.00 87.31 161 TRP A N 1
ATOM 1301 C CA . TRP A 1 161 ? 4.756 2.221 18.699 1.00 87.31 161 TRP A CA 1
ATOM 1302 C C . TRP A 1 161 ? 4.299 3.244 17.648 1.00 87.31 161 TRP A C 1
ATOM 1304 O O . TRP A 1 161 ? 3.996 2.907 16.505 1.00 87.31 161 TRP A O 1
ATOM 1314 N N . ARG A 1 162 ? 4.266 4.533 18.008 1.00 88.75 162 ARG A N 1
ATOM 1315 C CA . ARG A 1 162 ? 3.676 5.594 17.165 1.00 88.75 162 ARG A CA 1
ATOM 1316 C C . ARG A 1 162 ? 4.198 5.624 15.716 1.00 88.75 162 ARG A C 1
ATOM 1318 O O . ARG A 1 162 ? 3.365 5.728 14.818 1.00 88.75 162 ARG A O 1
ATOM 1325 N N . PRO A 1 163 ? 5.512 5.507 15.439 1.00 87.38 163 PRO A N 1
ATOM 1326 C CA . PRO A 1 163 ? 6.021 5.443 14.067 1.00 87.38 163 PRO A CA 1
ATOM 1327 C C . PRO A 1 163 ? 5.551 4.193 13.310 1.00 87.38 163 PRO A C 1
ATOM 1329 O O . PRO A 1 163 ? 5.212 4.273 12.133 1.00 87.38 163 PRO A O 1
ATOM 1332 N N . MET A 1 164 ? 5.479 3.048 13.991 1.00 87.88 164 MET A N 1
ATOM 1333 C CA . MET A 1 164 ? 4.983 1.793 13.425 1.00 87.88 164 MET A CA 1
ATOM 1334 C C . MET A 1 164 ? 3.494 1.877 13.078 1.00 87.88 164 MET A C 1
ATOM 1336 O O . MET A 1 164 ? 3.065 1.398 12.026 1.00 87.88 164 MET A O 1
ATOM 1340 N N . VAL A 1 165 ? 2.690 2.512 13.929 1.00 88.25 165 VAL A N 1
ATOM 1341 C CA . VAL A 1 165 ? 1.266 2.749 13.656 1.00 88.25 165 VAL A CA 1
ATOM 1342 C C . VAL A 1 165 ? 1.094 3.754 12.519 1.00 88.25 165 VAL A C 1
ATOM 1344 O O . VAL A 1 165 ? 0.251 3.541 11.650 1.00 88.25 165 VAL A O 1
ATOM 1347 N N . LEU A 1 166 ? 1.928 4.800 12.461 1.00 88.69 166 LEU A N 1
ATOM 1348 C CA . LEU A 1 166 ? 1.911 5.788 11.380 1.00 88.69 166 LEU A CA 1
ATOM 1349 C C . LEU A 1 166 ? 2.133 5.139 10.010 1.00 88.69 166 LEU A C 1
ATOM 1351 O O . LEU A 1 166 ? 1.378 5.431 9.086 1.00 88.69 166 LEU A O 1
ATOM 1355 N N . LEU A 1 167 ? 3.109 4.230 9.884 1.00 89.25 167 LEU A N 1
ATOM 1356 C CA . LEU A 1 167 ? 3.312 3.447 8.656 1.00 89.25 167 LEU A CA 1
ATOM 1357 C C . LEU A 1 167 ? 2.043 2.690 8.258 1.00 89.25 167 LEU A C 1
ATOM 1359 O O . LEU A 1 167 ? 1.686 2.616 7.085 1.00 89.25 167 LEU A O 1
ATOM 1363 N N . GLY A 1 168 ? 1.328 2.171 9.251 1.00 88.56 168 GLY A N 1
ATOM 1364 C CA . GLY A 1 168 ? 0.025 1.561 9.073 1.00 88.56 168 GLY A CA 1
ATOM 1365 C C . GLY A 1 168 ? -1.073 2.526 8.626 1.00 88.56 168 GLY A C 1
ATOM 1366 O O . GLY A 1 168 ? -1.912 2.152 7.804 1.00 88.56 168 GLY A O 1
ATOM 1367 N N . GLU A 1 169 ? -1.099 3.761 9.123 1.00 89.06 169 GLU A N 1
ATOM 1368 C CA . GLU A 1 169 ? -2.063 4.789 8.704 1.00 89.06 169 GLU A CA 1
ATOM 1369 C C . GLU A 1 169 ? -1.859 5.201 7.245 1.00 89.06 169 GLU A C 1
ATOM 1371 O O . GLU A 1 169 ? -2.835 5.237 6.498 1.00 89.06 169 GLU A O 1
ATOM 1376 N N . ILE A 1 170 ? -0.606 5.424 6.835 1.00 91.75 170 ILE A N 1
ATOM 1377 C CA . ILE A 1 170 ? -0.245 5.840 5.467 1.00 91.75 170 ILE A CA 1
ATOM 1378 C C . ILE A 1 170 ? -0.109 4.667 4.485 1.00 91.75 170 ILE A C 1
ATOM 1380 O O . ILE A 1 170 ? 0.190 4.874 3.311 1.00 91.75 170 ILE A O 1
ATOM 1384 N N . SER A 1 171 ? -0.302 3.433 4.956 1.00 91.38 171 SER A N 1
ATOM 1385 C CA . SER A 1 171 ? -0.091 2.200 4.182 1.00 91.38 171 SER A CA 1
ATOM 1386 C C . SER A 1 171 ? -0.877 2.147 2.870 1.00 91.38 171 SER A C 1
ATOM 1388 O O . SER A 1 171 ? -0.384 1.597 1.889 1.00 91.38 171 SER A O 1
ATOM 1390 N N . PHE A 1 172 ? -2.064 2.759 2.823 1.00 85.38 172 PHE A N 1
ATOM 1391 C CA . PHE A 1 172 ? -2.847 2.871 1.595 1.00 85.38 172 PHE A CA 1
ATOM 1392 C C . PHE A 1 172 ? -2.140 3.748 0.552 1.00 85.38 172 PHE A C 1
ATOM 1394 O O . PHE A 1 172 ? -1.939 3.315 -0.582 1.00 85.38 172 PHE A O 1
ATOM 1401 N N . SER A 1 173 ? -1.680 4.937 0.946 1.00 89.50 173 SER A N 1
ATOM 1402 C CA . SER A 1 173 ? -0.886 5.812 0.079 1.00 89.50 173 SER A CA 1
ATOM 1403 C C . SER A 1 173 ? 0.423 5.158 -0.364 1.00 89.50 173 SER A C 1
ATOM 1405 O O . SER A 1 173 ? 0.774 5.284 -1.533 1.00 89.50 173 SER A O 1
ATOM 1407 N N . ILE A 1 174 ? 1.095 4.396 0.512 1.00 90.31 174 ILE A N 1
ATOM 1408 C CA . ILE A 1 174 ? 2.288 3.601 0.148 1.00 90.31 174 ILE A CA 1
ATOM 1409 C C . ILE A 1 174 ? 1.936 2.612 -0.965 1.00 90.31 174 ILE A C 1
ATOM 1411 O O . ILE A 1 174 ? 2.599 2.576 -2.003 1.00 90.31 174 ILE A O 1
ATOM 1415 N N . TYR A 1 175 ? 0.863 1.844 -0.776 1.00 86.94 175 TYR A N 1
ATOM 1416 C CA . TYR A 1 175 ? 0.411 0.857 -1.749 1.00 86.94 175 TYR A CA 1
ATOM 1417 C C . TYR A 1 175 ? 0.010 1.487 -3.094 1.00 86.94 175 TYR A C 1
ATOM 1419 O O . TYR A 1 175 ? 0.234 0.881 -4.131 1.00 86.94 175 TYR A O 1
ATOM 1427 N N . MET A 1 176 ? -0.508 2.714 -3.130 1.00 85.62 176 MET A N 1
ATOM 1428 C CA . MET A 1 176 ? -0.898 3.358 -4.394 1.00 85.62 176 MET A CA 1
ATOM 1429 C C . MET A 1 176 ? 0.250 4.122 -5.068 1.00 85.62 176 MET A C 1
ATOM 1431 O O . MET A 1 176 ? 0.418 4.046 -6.283 1.00 85.62 176 MET A O 1
ATOM 1435 N N . LEU A 1 177 ? 1.075 4.838 -4.303 1.00 88.75 177 LEU A N 1
ATOM 1436 C CA . LEU A 1 177 ? 2.115 5.712 -4.853 1.00 88.75 177 LEU A CA 1
ATOM 1437 C C . LEU A 1 177 ? 3.426 4.992 -5.163 1.00 88.75 177 LEU A C 1
ATOM 1439 O O . LEU A 1 177 ? 4.225 5.526 -5.934 1.00 88.75 177 LEU A O 1
ATOM 1443 N N . HIS A 1 178 ? 3.665 3.784 -4.638 1.00 88.81 178 HIS A N 1
ATOM 1444 C CA . HIS A 1 178 ? 4.877 3.045 -5.005 1.00 88.81 178 HIS A CA 1
ATOM 1445 C C . HIS A 1 178 ? 4.948 2.764 -6.517 1.00 88.81 178 HIS A C 1
ATOM 1447 O O . HIS A 1 178 ? 6.038 2.807 -7.077 1.00 88.81 178 HIS A O 1
ATOM 1453 N N . GLY A 1 179 ? 3.803 2.582 -7.192 1.00 83.69 179 GLY A N 1
ATOM 1454 C CA . GLY A 1 179 ? 3.709 2.470 -8.654 1.00 83.69 179 GLY A CA 1
ATOM 1455 C C . GLY A 1 179 ? 4.220 3.706 -9.399 1.00 83.69 179 GLY A C 1
ATOM 1456 O O . GLY A 1 179 ? 4.936 3.596 -10.391 1.00 83.69 179 GLY A O 1
ATOM 1457 N N . PHE A 1 180 ? 3.920 4.896 -8.879 1.00 84.88 180 PHE A N 1
ATOM 1458 C CA . PHE A 1 180 ? 4.428 6.154 -9.423 1.00 84.88 180 PHE A CA 1
ATOM 1459 C C . PHE A 1 180 ? 5.938 6.313 -9.189 1.00 84.88 180 PHE A C 1
ATOM 1461 O O . PHE A 1 180 ? 6.666 6.741 -10.081 1.00 84.88 180 PHE A O 1
ATOM 1468 N N . VAL A 1 181 ? 6.440 5.905 -8.020 1.00 85.81 181 VAL A N 1
ATOM 1469 C CA . VAL A 1 181 ? 7.888 5.915 -7.751 1.00 85.81 181 VAL A CA 1
ATOM 1470 C C . VAL A 1 181 ? 8.630 4.904 -8.629 1.00 85.81 181 VAL A C 1
ATOM 1472 O O . VAL A 1 181 ? 9.697 5.223 -9.143 1.00 85.81 181 VAL A O 1
ATOM 1475 N N . LEU A 1 182 ? 8.054 3.723 -8.880 1.00 80.56 182 LEU A N 1
ATOM 1476 C CA . LEU A 1 182 ? 8.593 2.771 -9.861 1.00 80.56 182 LEU A CA 1
ATOM 1477 C C . LEU A 1 182 ? 8.747 3.409 -11.236 1.00 80.56 182 LEU A C 1
ATOM 1479 O O . LEU A 1 182 ? 9.788 3.237 -11.867 1.00 80.56 182 LEU A O 1
ATOM 1483 N N . TRP A 1 183 ? 7.718 4.137 -11.676 1.00 80.62 183 TRP A N 1
ATOM 1484 C CA . TRP A 1 183 ? 7.725 4.865 -12.938 1.00 80.62 183 TRP A CA 1
ATOM 1485 C C . TRP A 1 183 ? 8.849 5.914 -12.969 1.00 80.62 183 TRP A C 1
ATOM 1487 O O . TRP A 1 183 ? 9.631 5.918 -13.911 1.00 80.62 183 TRP A O 1
ATOM 1497 N N . LEU A 1 184 ? 9.046 6.705 -11.908 1.00 78.56 184 LEU A N 1
ATOM 1498 C CA . LEU A 1 184 ? 10.176 7.650 -11.820 1.00 78.56 184 LEU A CA 1
ATOM 1499 C C . LEU A 1 184 ? 11.549 6.958 -11.889 1.00 78.56 184 LEU A C 1
ATOM 1501 O O . LEU A 1 184 ? 12.496 7.487 -12.466 1.00 78.56 184 LEU A O 1
ATOM 1505 N N . CYS A 1 185 ? 11.676 5.767 -11.303 1.00 74.19 185 CYS A N 1
ATOM 1506 C CA . CYS A 1 185 ? 12.929 5.012 -11.286 1.00 74.19 185 CYS A CA 1
ATOM 1507 C C . CYS A 1 185 ? 13.212 4.230 -12.586 1.00 74.19 185 CYS A C 1
ATOM 1509 O O . CYS A 1 185 ? 14.316 3.688 -12.747 1.00 74.19 185 CYS A O 1
ATOM 1511 N N . GLN A 1 186 ? 12.238 4.121 -13.496 1.00 70.00 186 GLN A N 1
ATOM 1512 C CA . GLN A 1 186 ? 12.356 3.290 -14.699 1.00 70.00 186 GLN A CA 1
ATOM 1513 C C . GLN A 1 186 ? 13.252 3.923 -15.776 1.00 70.00 186 GLN A C 1
ATOM 1515 O O . GLN A 1 186 ? 13.892 3.189 -16.524 1.00 70.00 186 GLN A O 1
ATOM 1520 N N . ASP A 1 187 ? 13.342 5.256 -15.816 1.00 66.94 187 ASP A N 1
ATOM 1521 C CA . ASP A 1 187 ? 14.004 6.003 -16.897 1.00 66.94 187 ASP A CA 1
ATOM 1522 C C . ASP A 1 187 ? 15.530 6.115 -16.721 1.00 66.94 187 ASP A C 1
ATOM 1524 O O . ASP A 1 187 ? 16.223 6.693 -17.556 1.00 66.94 187 ASP A O 1
ATOM 1528 N N . ILE A 1 188 ? 16.091 5.530 -15.657 1.00 69.25 188 ILE A N 1
ATOM 1529 C CA . ILE A 1 188 ? 17.543 5.475 -15.452 1.00 69.25 188 ILE A CA 1
ATOM 1530 C C . ILE A 1 188 ? 18.145 4.421 -16.408 1.00 69.25 188 ILE A C 1
ATOM 1532 O O . ILE A 1 188 ? 17.843 3.230 -16.244 1.00 69.25 188 ILE A O 1
ATOM 1536 N N . PRO A 1 189 ? 19.037 4.803 -17.350 1.00 73.00 189 PRO A N 1
ATOM 1537 C CA . PRO A 1 189 ? 19.582 3.890 -18.355 1.00 73.00 189 PRO A CA 1
ATOM 1538 C C . PRO A 1 189 ? 20.283 2.675 -17.739 1.00 73.00 189 PRO A C 1
ATOM 1540 O O . PRO A 1 189 ? 21.100 2.808 -16.825 1.00 73.00 189 PRO A O 1
ATOM 1543 N N . ALA A 1 190 ? 20.028 1.480 -18.277 1.00 69.31 190 ALA A N 1
ATOM 1544 C CA . ALA A 1 190 ? 20.657 0.243 -17.801 1.00 69.31 190 ALA A CA 1
ATOM 1545 C C . ALA A 1 190 ? 22.196 0.284 -17.896 1.00 69.31 190 ALA A C 1
ATOM 1547 O O . ALA A 1 190 ? 22.887 -0.216 -17.012 1.00 69.31 190 ALA A O 1
ATOM 1548 N N . SER A 1 191 ? 22.733 0.956 -18.919 1.00 69.19 191 SER A N 1
ATOM 1549 C CA . SER A 1 191 ? 24.171 1.193 -19.104 1.00 69.19 191 SER A CA 1
ATOM 1550 C C . SER A 1 191 ? 24.787 2.058 -18.002 1.00 69.19 191 SER A C 1
ATOM 1552 O O . SER A 1 191 ? 25.950 1.870 -17.655 1.00 69.19 191 SER A O 1
ATOM 1554 N N . PHE A 1 192 ? 24.012 2.980 -17.425 1.00 73.12 192 PHE A N 1
ATOM 1555 C CA . PHE A 1 192 ? 24.427 3.767 -16.269 1.00 73.12 192 PHE A CA 1
ATOM 1556 C C . PHE A 1 192 ? 24.385 2.919 -14.993 1.00 73.12 192 PHE A C 1
ATOM 1558 O O . PHE A 1 192 ? 25.359 2.899 -14.247 1.00 73.12 192 PHE A O 1
ATOM 1565 N N . LYS A 1 193 ? 23.312 2.137 -14.788 1.00 66.75 193 LYS A N 1
ATOM 1566 C CA . LYS A 1 193 ? 23.177 1.219 -13.638 1.00 66.75 193 LYS A CA 1
ATOM 1567 C C . LYS A 1 193 ? 24.308 0.185 -13.578 1.00 66.75 193 LYS A C 1
ATOM 1569 O O . LYS A 1 193 ? 24.829 -0.073 -12.500 1.00 66.75 193 LYS A O 1
ATOM 1574 N N . ALA A 1 194 ? 24.725 -0.355 -14.725 1.00 68.19 194 ALA A N 1
ATOM 1575 C CA . ALA A 1 194 ? 25.785 -1.362 -14.819 1.00 68.19 194 ALA A CA 1
ATOM 1576 C C . ALA A 1 194 ? 27.188 -0.840 -14.448 1.00 68.19 194 ALA A C 1
ATOM 1578 O O . ALA A 1 194 ? 28.067 -1.633 -14.125 1.00 68.19 194 ALA A O 1
ATOM 1579 N N . ARG A 1 195 ? 27.409 0.481 -14.492 1.00 72.00 195 ARG A N 1
ATOM 1580 C CA . ARG A 1 195 ? 28.690 1.113 -14.124 1.00 72.00 195 ARG A CA 1
ATOM 1581 C C . ARG A 1 195 ? 28.811 1.397 -12.629 1.00 72.00 195 ARG A C 1
ATOM 1583 O O . ARG A 1 195 ? 29.884 1.788 -12.176 1.00 72.00 195 ARG A O 1
ATOM 1590 N N . LEU A 1 196 ? 27.727 1.251 -11.869 1.00 70.69 196 LEU A N 1
ATOM 1591 C CA . LEU A 1 196 ? 27.713 1.586 -10.455 1.00 70.69 196 LEU A CA 1
ATOM 1592 C C . LEU A 1 196 ? 28.062 0.364 -9.580 1.00 70.69 196 LEU A C 1
ATOM 1594 O O . LEU A 1 196 ? 27.614 -0.748 -9.866 1.00 70.69 196 LEU A O 1
ATOM 1598 N N . PRO A 1 197 ? 28.811 0.549 -8.474 1.00 71.56 197 PRO A N 1
ATOM 1599 C CA . PRO A 1 197 ? 29.067 -0.508 -7.495 1.00 71.56 197 PRO A CA 1
ATOM 1600 C C . PRO A 1 197 ? 27.770 -1.092 -6.925 1.00 71.56 197 PRO A C 1
ATOM 1602 O O . PRO A 1 197 ? 26.803 -0.360 -6.719 1.00 71.56 197 PRO A O 1
ATOM 1605 N N . PHE A 1 198 ? 27.750 -2.377 -6.562 1.00 65.44 198 PHE A N 1
ATOM 1606 C CA . PHE A 1 198 ? 26.523 -3.046 -6.099 1.00 65.44 198 PHE A CA 1
ATOM 1607 C C . PHE A 1 198 ? 25.860 -2.382 -4.875 1.00 65.44 198 PHE A C 1
ATOM 1609 O O . PHE A 1 198 ? 24.633 -2.346 -4.783 1.00 65.44 198 PHE A O 1
ATOM 1616 N N . TRP A 1 199 ? 26.651 -1.790 -3.972 1.00 69.31 199 TRP A N 1
ATOM 1617 C CA . TRP A 1 199 ? 26.152 -1.054 -2.804 1.00 69.31 199 TRP A CA 1
ATOM 1618 C C . TRP A 1 199 ? 25.321 0.176 -3.174 1.00 69.31 199 TRP A C 1
ATOM 1620 O O . TRP A 1 199 ? 24.415 0.558 -2.435 1.00 69.31 199 TRP A O 1
ATOM 1630 N N . THR A 1 200 ? 25.583 0.780 -4.337 1.00 74.56 200 THR A N 1
ATOM 1631 C CA . THR A 1 200 ? 24.777 1.909 -4.812 1.00 74.56 200 THR A CA 1
ATOM 1632 C C . THR A 1 200 ? 23.338 1.478 -5.065 1.00 74.56 200 THR A C 1
ATOM 1634 O O . THR A 1 200 ? 22.432 2.230 -4.735 1.00 74.56 200 THR A O 1
ATOM 1637 N N . GLY A 1 201 ? 23.098 0.251 -5.547 1.00 73.19 201 GLY A N 1
ATOM 1638 C CA . GLY A 1 201 ? 21.751 -0.286 -5.740 1.00 73.19 201 GLY A CA 1
ATOM 1639 C C . GLY A 1 201 ? 20.959 -0.348 -4.433 1.00 73.19 201 GLY A C 1
ATOM 1640 O O . GLY A 1 201 ? 19.781 0.003 -4.412 1.00 73.19 201 GLY A O 1
ATOM 1641 N N . ALA A 1 202 ? 21.616 -0.707 -3.325 1.00 75.38 202 ALA A N 1
ATOM 1642 C CA . ALA A 1 202 ? 21.004 -0.690 -1.999 1.00 75.38 202 ALA A CA 1
ATOM 1643 C C . ALA A 1 202 ? 20.675 0.739 -1.532 1.00 75.38 202 ALA A C 1
ATOM 1645 O O . ALA A 1 202 ? 19.587 0.973 -1.007 1.00 75.38 202 ALA A O 1
ATOM 1646 N N . LEU A 1 203 ? 21.567 1.707 -1.780 1.00 80.56 203 LEU A N 1
ATOM 1647 C CA . LEU A 1 203 ? 21.319 3.123 -1.480 1.00 80.56 203 LEU A CA 1
ATOM 1648 C C . LEU A 1 203 ? 20.174 3.700 -2.322 1.00 80.56 203 LEU A C 1
ATOM 1650 O O . LEU A 1 203 ? 19.314 4.391 -1.784 1.00 80.56 203 LEU A O 1
ATOM 1654 N N . TRP A 1 204 ? 20.114 3.377 -3.616 1.00 78.50 204 TRP A N 1
ATOM 1655 C CA . TRP A 1 204 ? 19.021 3.773 -4.506 1.00 78.50 204 TRP A CA 1
ATOM 1656 C C . TRP A 1 204 ? 17.692 3.150 -4.086 1.00 78.50 204 TRP A C 1
ATOM 1658 O O . TRP A 1 204 ? 16.668 3.831 -4.088 1.00 78.50 204 TRP A O 1
ATOM 1668 N N . LEU A 1 205 ? 17.696 1.876 -3.686 1.00 81.56 205 LEU A N 1
ATOM 1669 C CA . LEU A 1 205 ? 16.497 1.214 -3.188 1.00 81.56 205 LEU A CA 1
ATOM 1670 C C . LEU A 1 205 ? 16.017 1.858 -1.885 1.00 81.56 205 LEU A C 1
ATOM 1672 O O . LEU A 1 205 ? 14.824 2.124 -1.745 1.00 81.56 205 LEU A O 1
ATOM 1676 N N . LEU A 1 206 ? 16.931 2.147 -0.958 1.00 86.00 206 LEU A N 1
ATOM 1677 C CA . LEU A 1 206 ? 16.618 2.854 0.281 1.00 86.00 206 LEU A CA 1
ATOM 1678 C C . LEU A 1 206 ? 16.049 4.248 -0.011 1.00 86.00 206 LEU A C 1
ATOM 1680 O O . LEU A 1 206 ? 14.997 4.600 0.518 1.00 86.00 206 LEU A O 1
ATOM 1684 N N . ALA A 1 207 ? 16.691 5.012 -0.897 1.00 87.62 207 ALA A N 1
ATOM 1685 C CA . ALA A 1 207 ? 16.225 6.331 -1.310 1.00 87.62 207 ALA A CA 1
ATOM 1686 C C . ALA A 1 207 ? 14.821 6.270 -1.933 1.00 87.62 207 ALA A C 1
ATOM 1688 O O . ALA A 1 207 ? 13.960 7.072 -1.579 1.00 87.62 207 ALA A O 1
ATOM 1689 N N . ALA A 1 208 ? 14.553 5.281 -2.790 1.00 87.25 208 ALA A N 1
ATOM 1690 C CA . ALA A 1 208 ? 13.235 5.078 -3.381 1.00 87.25 208 ALA A CA 1
ATOM 1691 C C . ALA A 1 208 ? 12.167 4.743 -2.324 1.00 87.25 208 ALA A C 1
ATOM 1693 O O . ALA A 1 208 ? 11.058 5.266 -2.391 1.00 87.25 208 ALA A O 1
ATOM 1694 N N . HIS A 1 209 ? 12.492 3.940 -1.306 1.00 89.69 209 HIS A N 1
ATOM 1695 C CA . HIS A 1 209 ? 11.573 3.665 -0.194 1.00 89.69 209 HIS A CA 1
ATOM 1696 C C . HIS A 1 209 ? 11.279 4.900 0.642 1.00 89.69 209 HIS A C 1
ATOM 1698 O O . HIS A 1 209 ? 10.122 5.164 0.965 1.00 89.69 209 HIS A O 1
ATOM 1704 N N . LEU A 1 210 ? 12.314 5.671 0.977 1.00 93.31 210 LEU A N 1
ATOM 1705 C CA . LEU A 1 210 ? 12.151 6.925 1.703 1.00 93.31 210 LEU A CA 1
ATOM 1706 C C . LEU A 1 210 ? 11.305 7.913 0.895 1.00 93.31 210 LEU A C 1
ATOM 1708 O O . LEU A 1 210 ? 10.438 8.575 1.464 1.00 93.31 210 LEU A O 1
ATOM 1712 N N . LEU A 1 211 ? 11.482 7.948 -0.429 1.00 92.62 211 LEU A N 1
ATOM 1713 C CA . LEU A 1 211 ? 10.655 8.740 -1.331 1.00 92.62 211 LEU A CA 1
ATOM 1714 C C . LEU A 1 211 ? 9.195 8.265 -1.330 1.00 92.62 211 LEU A C 1
ATOM 1716 O O . LEU A 1 211 ? 8.302 9.096 -1.181 1.00 92.62 211 LEU A O 1
ATOM 1720 N N . VAL A 1 212 ? 8.934 6.953 -1.425 1.00 94.00 212 VAL A N 1
ATOM 1721 C CA . VAL A 1 212 ? 7.570 6.401 -1.309 1.00 94.00 212 VAL A CA 1
ATOM 1722 C C . VAL A 1 212 ? 6.941 6.814 0.014 1.00 94.00 212 VAL A C 1
ATOM 1724 O O . VAL A 1 212 ? 5.827 7.330 0.013 1.00 94.00 212 VAL A O 1
ATOM 1727 N N . ILE A 1 213 ? 7.635 6.620 1.136 1.00 94.50 213 ILE A N 1
ATOM 1728 C CA . ILE A 1 213 ? 7.123 6.956 2.470 1.00 94.50 213 ILE A CA 1
ATOM 1729 C C . ILE A 1 213 ? 6.845 8.460 2.572 1.00 94.50 213 ILE A C 1
ATOM 1731 O O . ILE A 1 213 ? 5.775 8.849 3.041 1.00 94.50 213 ILE A O 1
ATOM 1735 N N . GLY A 1 214 ? 7.760 9.303 2.088 1.00 94.69 214 GLY A N 1
ATOM 1736 C CA . GLY A 1 214 ? 7.618 10.758 2.090 1.00 94.69 214 GLY A CA 1
ATOM 1737 C C . GLY A 1 214 ? 6.424 11.232 1.263 1.00 94.69 214 GLY A C 1
ATOM 1738 O O . GLY A 1 214 ? 5.556 11.934 1.782 1.00 94.69 214 GLY A O 1
ATOM 1739 N N . LEU A 1 215 ? 6.322 10.792 0.004 1.00 93.75 215 LEU A N 1
ATOM 1740 C CA . LEU A 1 215 ? 5.188 11.113 -0.871 1.00 93.75 215 LEU A CA 1
ATOM 1741 C C . LEU A 1 215 ? 3.867 10.589 -0.302 1.00 93.75 215 LEU A C 1
ATOM 1743 O O . LEU A 1 215 ? 2.854 11.286 -0.343 1.00 93.75 215 LEU A O 1
ATOM 1747 N N . SER A 1 216 ? 3.884 9.395 0.290 1.00 93.81 216 SER A N 1
ATOM 1748 C CA . SER A 1 216 ? 2.713 8.791 0.930 1.00 93.81 216 SER A CA 1
ATOM 1749 C C . SER A 1 216 ? 2.255 9.577 2.143 1.00 93.81 216 SER A C 1
ATOM 1751 O O . SER A 1 216 ? 1.057 9.789 2.311 1.00 93.81 216 SER A O 1
ATOM 1753 N N . TYR A 1 217 ? 3.188 10.058 2.963 1.00 94.62 217 TYR A N 1
ATOM 1754 C CA . TYR A 1 217 ? 2.877 10.906 4.103 1.00 94.62 217 TYR A CA 1
ATOM 1755 C C . TYR A 1 217 ? 2.291 12.256 3.667 1.00 94.62 217 TYR A C 1
ATOM 1757 O O . TYR A 1 217 ? 1.291 12.703 4.233 1.00 94.62 217 TYR A O 1
ATOM 1765 N N . LEU A 1 218 ? 2.866 12.887 2.638 1.00 94.12 218 LEU A N 1
ATOM 1766 C CA . LEU A 1 218 ? 2.356 14.146 2.085 1.00 94.12 218 LEU A CA 1
ATOM 1767 C C . LEU A 1 218 ? 0.949 13.965 1.502 1.00 94.12 218 LEU A C 1
ATOM 1769 O O . LEU A 1 218 ? 0.033 14.700 1.870 1.00 94.12 218 LEU A O 1
ATOM 1773 N N . SER A 1 219 ? 0.750 12.947 0.665 1.00 91.94 219 SER A N 1
ATOM 1774 C CA . SER A 1 219 ? -0.562 12.604 0.109 1.00 91.94 219 SER A CA 1
ATOM 1775 C C . SER A 1 219 ? -1.578 12.301 1.212 1.00 91.94 219 SER A C 1
ATOM 1777 O O . SER A 1 219 ? -2.690 12.825 1.202 1.00 91.94 219 SER A O 1
ATOM 1779 N N . PHE A 1 220 ? -1.184 11.544 2.235 1.00 88.56 220 PHE A N 1
ATOM 1780 C CA . PHE A 1 220 ? -2.053 11.247 3.366 1.00 88.56 220 PHE A CA 1
ATOM 1781 C C . PHE A 1 220 ? -2.478 12.512 4.123 1.00 88.56 220 PHE A C 1
ATOM 1783 O O . PHE A 1 220 ? -3.649 12.674 4.470 1.00 88.56 220 PHE A O 1
ATOM 1790 N N . LYS A 1 221 ? -1.540 13.432 4.369 1.00 89.94 221 LYS A N 1
ATOM 1791 C CA . LYS A 1 221 ? -1.794 14.668 5.116 1.00 89.94 221 LYS A CA 1
ATOM 1792 C C . LYS A 1 221 ? -2.667 15.657 4.342 1.00 89.94 221 LYS A C 1
ATOM 1794 O O . LYS A 1 221 ? -3.540 16.270 4.953 1.00 89.94 221 LYS A O 1
ATOM 1799 N N . PHE A 1 222 ? -2.424 15.818 3.042 1.00 90.00 222 PHE A N 1
ATOM 1800 C CA . PHE A 1 222 ? -3.036 16.875 2.229 1.00 90.00 222 PHE A CA 1
ATOM 1801 C C . PHE A 1 222 ? -4.203 16.411 1.353 1.00 90.00 222 PHE A C 1
ATOM 1803 O O . PHE A 1 222 ? -5.009 17.242 0.953 1.00 90.00 222 PHE A O 1
ATOM 1810 N N . ILE A 1 223 ? -4.317 15.114 1.067 1.00 87.44 223 ILE A N 1
ATOM 1811 C CA . ILE A 1 223 ? -5.349 14.565 0.178 1.00 87.44 223 ILE A CA 1
ATOM 1812 C C . ILE A 1 223 ? -6.253 13.609 0.956 1.00 87.44 223 ILE A C 1
ATOM 1814 O O . ILE A 1 223 ? -7.444 13.877 1.092 1.00 87.44 223 ILE A O 1
ATOM 1818 N N . GLU A 1 224 ? -5.700 12.529 1.522 1.00 80.81 224 GLU A N 1
ATOM 1819 C CA . GLU A 1 224 ? -6.521 11.476 2.145 1.00 80.81 224 GLU A CA 1
ATOM 1820 C C . GLU A 1 224 ? -7.256 11.983 3.393 1.00 80.81 224 GLU A C 1
ATOM 1822 O O . GLU A 1 224 ? -8.471 11.817 3.502 1.00 80.81 224 GLU A O 1
ATOM 1827 N N . ARG A 1 225 ? -6.554 12.639 4.330 1.00 81.06 225 ARG A N 1
ATOM 1828 C CA . ARG A 1 225 ? -7.169 13.149 5.567 1.00 81.06 225 ARG A CA 1
ATOM 1829 C C . ARG A 1 225 ? -8.255 14.202 5.304 1.00 81.06 225 ARG A C 1
ATOM 1831 O O . ARG A 1 225 ? -9.331 14.060 5.886 1.00 81.06 225 ARG A O 1
ATOM 1838 N N . PRO A 1 226 ? -8.035 15.236 4.469 1.00 82.88 226 PRO A N 1
ATOM 1839 C CA . PRO A 1 226 ? -9.075 16.218 4.171 1.00 82.88 226 PRO A CA 1
ATOM 1840 C C . PRO A 1 226 ? -10.274 15.612 3.439 1.00 82.88 226 PRO A C 1
ATOM 1842 O O . PRO A 1 226 ? -11.409 15.881 3.826 1.00 82.88 226 PRO A O 1
ATOM 1845 N N . ALA A 1 227 ? -10.039 14.748 2.444 1.00 78.88 227 ALA A N 1
ATOM 1846 C CA . ALA A 1 227 ? -11.111 14.094 1.696 1.00 78.88 227 ALA A CA 1
ATOM 1847 C C . ALA A 1 227 ? -11.960 13.188 2.596 1.00 78.88 227 ALA A C 1
ATOM 1849 O O . ALA A 1 227 ? -13.187 13.241 2.550 1.00 78.88 227 ALA A O 1
ATOM 1850 N N . HIS A 1 228 ? -11.320 12.406 3.469 1.00 71.00 228 HIS A N 1
ATOM 1851 C CA . HIS A 1 228 ? -12.034 11.571 4.428 1.00 71.00 228 HIS A CA 1
ATOM 1852 C C . HIS A 1 228 ? -12.901 12.421 5.363 1.00 71.00 228 HIS A C 1
ATOM 1854 O O . HIS A 1 228 ? -14.077 12.117 5.536 1.00 71.00 228 HIS A O 1
ATOM 1860 N N . ARG A 1 229 ? -12.359 13.515 5.920 1.00 77.12 229 ARG A N 1
ATOM 1861 C CA . ARG A 1 229 ? -13.121 14.418 6.800 1.00 77.12 229 ARG A CA 1
ATOM 1862 C C . ARG A 1 229 ? -14.336 15.028 6.109 1.00 77.12 229 ARG A C 1
ATOM 1864 O O . ARG A 1 229 ? -15.418 15.048 6.690 1.00 77.12 229 ARG A O 1
ATOM 1871 N N . ALA A 1 230 ? -14.166 15.477 4.867 1.00 76.44 230 ALA A N 1
ATOM 1872 C CA . ALA A 1 230 ? -15.247 16.050 4.071 1.00 76.44 230 ALA A CA 1
ATOM 1873 C C . ALA A 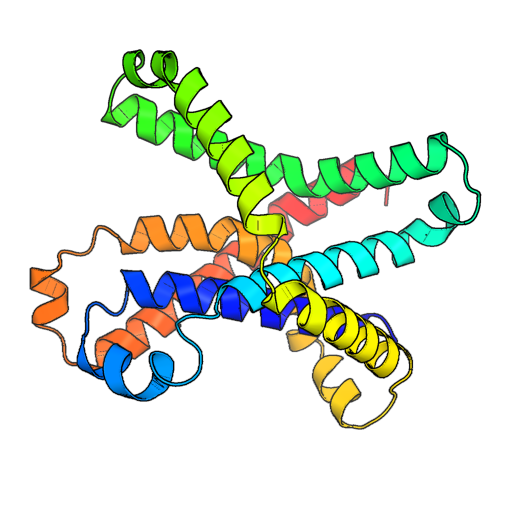1 230 ? -16.361 15.031 3.773 1.00 76.44 230 ALA A C 1
ATOM 1875 O O . ALA A 1 230 ? -17.536 15.379 3.820 1.00 76.44 230 ALA A O 1
ATOM 1876 N N . LEU A 1 231 ? -16.005 13.771 3.502 1.00 66.88 231 LEU A N 1
ATOM 1877 C CA . LEU A 1 231 ? -16.958 12.723 3.120 1.00 66.88 231 LEU A CA 1
ATOM 1878 C C . LEU A 1 231 ? -17.658 12.061 4.313 1.00 66.88 231 LEU A C 1
ATOM 1880 O O . LEU A 1 231 ? -18.790 11.606 4.171 1.00 66.88 231 LEU A O 1
ATOM 1884 N N . THR A 1 232 ? -17.009 11.984 5.479 1.00 68.19 232 THR A N 1
ATOM 1885 C CA . THR A 1 232 ? -17.588 11.341 6.672 1.00 68.19 232 THR A CA 1
ATOM 1886 C C . THR A 1 232 ? -18.108 12.318 7.724 1.00 68.19 232 THR A C 1
ATOM 1888 O O . THR A 1 232 ? -18.643 11.866 8.736 1.00 68.19 232 THR A O 1
ATOM 1891 N N . GLY A 1 233 ? -17.948 13.633 7.526 1.00 55.62 233 GLY A N 1
ATOM 1892 C CA . GLY A 1 233 ? -18.387 14.662 8.479 1.00 55.62 233 GLY A CA 1
ATOM 1893 C C . GLY A 1 233 ? -17.718 14.570 9.860 1.00 55.62 233 GLY A C 1
ATOM 1894 O O . GLY A 1 233 ? -18.262 15.071 10.840 1.00 55.62 233 GLY A O 1
ATOM 1895 N N . ARG A 1 234 ? -16.570 13.888 9.946 1.00 48.94 234 ARG A N 1
ATOM 1896 C CA . ARG A 1 234 ? -15.758 13.647 11.149 1.00 48.94 234 ARG A CA 1
ATOM 1897 C C . ARG A 1 234 ? -14.287 13.819 10.809 1.00 48.94 234 ARG A C 1
ATOM 1899 O O . ARG A 1 234 ? -13.878 13.214 9.793 1.00 48.94 234 ARG A O 1
#

Secondary structure (DSSP, 8-state):
-THHHHHHHHHHHHHHHHHHHHHHHH---HHHIIIIITTTTGGGTHHHHHHHHHHHHHHHHHHTHHHHSS--HHHHHHHHHHHHHHHHHHHHHHHHHHHHHHHHHH-TTSGGGHHHHHHHHHHHHHHHTT-HHHHHHHHHHHHHHHHHHH--SHHHHHHTSHHHHHHHHTHHHHHHHHHHHHHHHHTS-HHHHTTS-HHHHHHHHHHHHHHHHHHHHHHIIIIIHHHHHHHH--

Solvent-accessible surface area (backbone atoms only — not comparable to full-atom values): 12643 Å² total; per-residue (Å²): 115,54,61,29,34,56,32,14,54,28,13,53,22,23,50,51,41,40,45,61,55,39,43,71,60,54,42,85,48,68,72,68,49,59,70,69,31,59,78,76,52,58,88,52,52,62,58,35,50,53,50,27,51,53,44,53,49,48,56,50,51,61,78,48,28,82,36,51,73,49,91,38,74,67,30,48,49,52,52,52,47,54,50,46,67,66,51,43,64,61,47,51,52,52,49,50,53,49,49,54,52,48,39,74,74,67,39,79,77,62,74,77,65,48,69,62,57,50,53,52,51,53,51,51,56,59,60,65,72,67,48,76,63,56,72,59,46,52,59,50,53,50,49,50,50,54,50,49,53,72,50,83,50,75,70,39,53,60,30,45,30,69,71,41,26,46,43,19,71,32,17,63,38,29,57,60,44,31,60,56,50,45,58,71,49,56,78,62,54,67,77,59,58,70,73,51,61,74,68,52,35,56,52,50,45,51,50,51,49,52,47,31,52,51,54,13,47,50,43,36,65,71,45,49,50,53,51,48,28,70,75,66,78,95

Foldseek 3Di:
DLVLLLLLLLLVLLLLLLLLLLCVQLQPDVVVCPDPDVVPPNVPNVLSVVLNVVSVVVVLCVVLVVLPVPVDVVSVVVSVVLVCLQQPVLVVVVVVVVCVVCCVVPNPVVVPPCPVVVVVVVVVVVVVVDDPVCVVSVVVSVVVSVCSSPDDDPVNVVSSPPVSSVSSLLSSQSNRCSVVLSVVSNPDDPVNSVPDDSVVSVVSSVVSSVVSSVRSSVCCVPPNVVSSCVVVVD

Sequence (234 aa):
MVFGSLTTMRGVAALLVAFLHLRYRVIGVPLFDLYIFQFRFGNRGYLWVDFFFILSGFILAYRYGDACSKLNLRGYGHFVWQRVARIWPLNVVTVLIAIIYLGSKYGASYLRRDAIAAAIFCAIFVVFTYTTYDFYFVPLAAGLILCLSLAQGPFTRVLEWRPMVLLGEISFSIYMLHGFVLWLCQDIPASFKARLPFWTGALWLLAAHLLVIGLSYLSFKFIERPAHRALTGR

pLDDT: mean 70.57, std 13.48, range [45.22, 94.69]

Mean predicted aligned error: 12.12 Å